Protein 4QYB (pdb70)

Structure (mmCIF, N/CA/C/O backbone):
data_4QYB
#
_entry.id   4QYB
#
_cell.length_a   64.945
_cell.length_b   85.634
_cell.length_c   93.669
_cell.angle_alpha   90.00
_cell.angle_beta   90.00
_cell.angle_gamma   90.00
#
_symmetry.space_group_name_H-M   'I 2 2 2'
#
loop_
_entity.id
_entity.type
_entity.pdbx_description
1 polymer 'Uncharacterized protein'
2 water water
#
loop_
_atom_site.group_PDB
_atom_site.id
_atom_site.type_symbol
_atom_site.label_atom_id
_atom_site.label_alt_id
_atom_site.label_comp_id
_atom_site.label_asym_id
_atom_site.label_entity_id
_atom_site.label_seq_id
_atom_site.pdbx_PDB_ins_code
_atom_site.Cartn_x
_atom_site.Cartn_y
_atom_site.Cartn_z
_atom_site.occupancy
_atom_site.B_iso_or_equiv
_atom_site.auth_seq_id
_atom_site.auth_comp_id
_atom_site.auth_asym_id
_atom_site.auth_atom_id
_atom_site.pdbx_PDB_model_num
ATOM 1 N N . HIS A 1 6 ? 8.505 -25.640 -22.481 1.00 93.51 -1 HIS A N 1
ATOM 2 C CA . HIS A 1 6 ? 7.766 -24.745 -23.421 1.00 97.76 -1 HIS A CA 1
ATOM 3 C C . HIS A 1 6 ? 6.304 -24.626 -22.974 1.00 96.80 -1 HIS A C 1
ATOM 4 O O . HIS A 1 6 ? 5.827 -23.527 -22.712 1.00 100.30 -1 HIS A O 1
ATOM 11 N N . HIS A 1 7 ? 5.609 -25.761 -22.884 1.00 84.46 0 HIS A N 1
ATOM 12 C CA . HIS A 1 7 ? 4.220 -25.819 -22.381 1.00 83.11 0 HIS A CA 1
ATOM 13 C C . HIS A 1 7 ? 4.219 -26.025 -20.861 1.00 81.15 0 HIS A C 1
ATOM 14 O O . HIS A 1 7 ? 5.246 -26.350 -20.254 1.00 85.22 0 HIS A O 1
ATOM 29 N N . GLN A 1 9 ? 2.299 -27.863 -17.437 1.00 56.81 2 GLN A N 1
ATOM 30 C CA . GLN A 1 9 ? 1.431 -28.907 -16.937 1.00 47.58 2 GLN A CA 1
ATOM 31 C C . GLN A 1 9 ? 0.265 -28.297 -16.129 1.00 48.61 2 GLN A C 1
ATOM 32 O O . GLN A 1 9 ? 0.479 -27.559 -15.172 1.00 46.67 2 GLN A O 1
ATOM 38 N N . VAL A 1 10 ? -0.963 -28.656 -16.481 1.00 40.18 3 VAL A N 1
ATOM 39 C CA . VAL A 1 10 ? -2.122 -28.132 -15.776 1.00 39.32 3 VAL A CA 1
ATOM 40 C C . VAL A 1 10 ? -2.084 -28.419 -14.300 1.00 39.66 3 VAL A C 1
ATOM 41 O O . VAL A 1 10 ? -2.553 -27.629 -13.474 1.00 42.51 3 VAL A O 1
ATOM 45 N N . GLN A 1 11 ? -1.493 -29.542 -13.931 1.00 39.64 4 GLN A N 1
ATOM 46 C CA . GLN A 1 11 ? -1.421 -29.881 -12.514 1.00 39.37 4 GLN A CA 1
ATOM 47 C C . GLN A 1 11 ? -0.537 -28.933 -11.687 1.00 37.09 4 GLN A C 1
ATOM 48 O O . GLN A 1 11 ? -0.605 -28.907 -10.448 1.00 36.67 4 GLN A O 1
ATOM 54 N N . ASP A 1 12 ? 0.319 -28.200 -12.357 1.00 38.00 5 ASP A N 1
ATOM 55 C CA . ASP A 1 12 ? 1.227 -27.279 -11.706 1.00 41.10 5 ASP A CA 1
ATOM 56 C C . ASP A 1 12 ? 0.697 -25.858 -11.773 1.00 42.16 5 ASP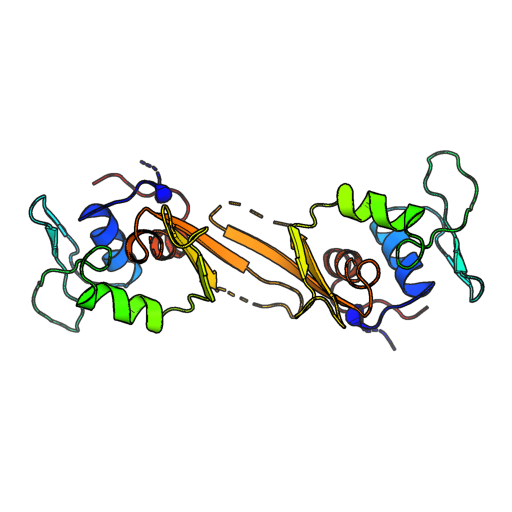 A C 1
ATOM 57 O O . ASP A 1 12 ? 1.308 -24.945 -11.230 1.00 46.17 5 ASP A O 1
ATOM 62 N N . LEU A 1 13 ? -0.427 -25.668 -12.442 1.00 43.75 6 LEU A N 1
ATOM 63 C CA . LEU A 1 13 ? -0.972 -24.348 -12.567 1.00 43.14 6 LEU A CA 1
ATOM 64 C C . LEU A 1 13 ? -1.319 -23.729 -11.222 1.00 42.09 6 LEU A C 1
ATOM 65 O O . LEU A 1 13 ? -1.869 -24.376 -10.321 1.00 33.47 6 LEU A O 1
ATOM 70 N N . THR A 1 14 ? -1.012 -22.440 -11.132 1.00 39.50 7 THR A N 1
ATOM 71 C CA . THR A 1 14 ? -1.270 -21.697 -9.934 1.00 40.74 7 THR A CA 1
ATOM 72 C C . THR A 1 14 ? -1.497 -20.220 -10.262 1.00 40.43 7 THR A C 1
ATOM 73 O O . THR A 1 14 ? -1.215 -19.771 -11.358 1.00 37.89 7 THR A O 1
ATOM 77 N N . GLY A 1 15 ? -2.094 -19.528 -9.313 1.00 40.77 8 GLY A N 1
ATOM 78 C CA . GLY A 1 15 ? -2.255 -18.076 -9.359 1.00 41.74 8 GLY A CA 1
ATOM 79 C C . GLY A 1 15 ? -2.988 -17.550 -10.553 1.00 40.97 8 GLY A C 1
ATOM 80 O O . GLY A 1 15 ? -3.950 -18.155 -11.034 1.00 42.65 8 GLY A O 1
ATOM 81 N N . ALA A 1 16 ? -2.495 -16.424 -11.058 1.00 44.52 9 ALA A N 1
ATOM 82 C CA . ALA A 1 16 ? -3.131 -15.725 -12.156 1.00 44.35 9 ALA A CA 1
ATOM 83 C C . ALA A 1 16 ? -3.277 -16.632 -13.383 1.00 45.17 9 ALA A C 1
ATOM 84 O O . ALA A 1 16 ? -4.326 -16.623 -14.063 1.00 40.74 9 ALA A O 1
ATOM 86 N N . ALA A 1 17 ? -2.248 -17.436 -13.646 1.00 44.00 10 ALA A N 1
ATOM 87 C CA . ALA A 1 17 ? -2.262 -18.333 -14.807 1.00 42.24 10 ALA A CA 1
ATOM 88 C C . ALA A 1 17 ? -3.404 -19.342 -14.676 1.00 37.81 10 ALA A C 1
ATOM 89 O O . ALA A 1 17 ? -4.155 -19.601 -15.628 1.00 33.18 10 ALA A O 1
ATOM 91 N N . LEU A 1 18 ? -3.558 -19.892 -13.488 1.00 39.04 11 LEU A N 1
ATOM 92 C CA . LEU A 1 18 ? -4.640 -20.861 -13.277 1.00 37.24 11 LEU A CA 1
ATOM 93 C C . LEU A 1 18 ? -5.981 -20.130 -13.457 1.00 37.66 11 LEU A C 1
ATOM 94 O O . LEU A 1 18 ? -6.870 -20.611 -14.159 1.00 40.81 11 LEU A O 1
ATOM 99 N N . ASP A 1 19 ? -6.088 -18.942 -12.881 1.00 38.96 12 ASP A N 1
ATOM 100 C CA . ASP A 1 19 ? -7.318 -18.139 -12.981 1.00 36.91 12 ASP A CA 1
ATOM 101 C C . ASP A 1 19 ? -7.689 -17.844 -14.431 1.00 33.49 12 ASP A C 1
ATOM 102 O O . ASP A 1 19 ? -8.832 -18.004 -14.842 1.00 31.05 12 ASP A O 1
ATOM 107 N N . TYR A 1 20 ? -6.675 -17.507 -15.216 1.00 33.69 13 TYR A N 1
ATOM 108 C CA . TYR A 1 20 ? -6.787 -17.304 -16.681 1.00 39.62 13 TYR A CA 1
ATOM 109 C C . TYR A 1 20 ? -7.357 -18.514 -17.445 1.00 39.73 13 TYR A C 1
ATOM 110 O O . TYR A 1 20 ? -8.237 -18.383 -18.294 1.00 40.01 13 TYR A O 1
ATOM 119 N N . TRP A 1 21 ? -6.823 -19.692 -17.177 1.00 36.80 14 TRP A N 1
ATOM 120 C CA . TRP A 1 21 ? -7.310 -20.874 -17.900 1.00 35.68 14 TRP A CA 1
ATOM 121 C C . TRP A 1 21 ? -8.763 -21.200 -17.541 1.00 34.56 14 TRP A C 1
ATOM 122 O O . TRP A 1 21 ? -9.547 -21.678 -18.385 1.00 35.91 14 TRP A O 1
ATOM 133 N N . VAL A 1 22 ? -9.119 -20.935 -16.287 1.00 34.19 15 VAL A N 1
ATOM 134 C CA . VAL A 1 22 ? -10.479 -21.118 -15.802 1.00 37.46 15 VAL A CA 1
ATOM 135 C C . VAL A 1 22 ? -11.419 -20.115 -16.495 1.00 39.25 15 VAL A C 1
ATOM 136 O O . VAL A 1 22 ? -12.489 -20.472 -16.956 1.00 35.74 15 VAL A O 1
ATOM 140 N N . ALA A 1 23 ? -10.979 -18.860 -16.586 1.00 34.87 16 ALA A N 1
ATOM 141 C CA . ALA A 1 23 ? -11.749 -17.842 -17.285 1.00 39.55 16 ALA A CA 1
ATOM 142 C C . ALA A 1 23 ? -12.000 -18.299 -18.724 1.00 43.93 16 ALA A C 1
ATOM 143 O O . ALA A 1 23 ? -13.111 -18.232 -19.267 1.00 45.52 16 ALA A O 1
ATOM 145 N N . THR A 1 24 ? -10.951 -18.828 -19.329 1.00 41.07 17 THR A N 1
ATOM 146 C CA . THR A 1 24 ? -11.014 -19.243 -20.709 1.00 37.69 17 THR A CA 1
ATOM 147 C C . THR A 1 24 ? -11.952 -20.437 -20.843 1.00 41.22 17 THR A C 1
ATOM 148 O O . THR A 1 24 ? -12.839 -20.450 -21.700 1.00 38.71 17 THR A O 1
ATOM 152 N N . ALA A 1 25 ? -11.774 -21.420 -19.960 1.00 36.33 18 ALA A N 1
ATOM 153 C CA . ALA A 1 25 ? -12.635 -22.588 -19.957 1.00 41.30 18 ALA A CA 1
ATOM 154 C C . ALA A 1 25 ? -14.079 -22.138 -19.746 1.00 42.35 18 ALA A C 1
ATOM 155 O O . ALA A 1 25 ? -14.977 -22.671 -20.371 1.00 41.03 18 ALA A O 1
ATOM 157 N N . GLU A 1 26 ? -14.279 -21.144 -18.886 1.00 41.68 19 GLU A N 1
ATOM 158 C CA . GLU A 1 26 ? -15.604 -20.633 -18.590 1.00 43.46 19 GLU A CA 1
ATOM 159 C C . GLU A 1 26 ? -16.184 -19.759 -19.692 1.00 43.38 19 GLU A C 1
ATOM 160 O O . GLU A 1 26 ? -17.354 -19.431 -19.659 1.00 48.51 19 GLU A O 1
ATOM 166 N N . GLY A 1 27 ? -15.388 -19.392 -20.675 1.00 44.50 20 GLY A N 1
ATOM 167 C CA . GLY A 1 27 ? -15.896 -18.589 -21.792 1.00 44.15 20 GLY A CA 1
ATOM 168 C C . GLY A 1 27 ? -15.948 -17.089 -21.510 1.00 45.71 20 GLY A C 1
ATOM 169 O O . GLY A 1 27 ? -16.758 -16.364 -22.110 1.00 44.48 20 GLY A O 1
ATOM 170 N N . HIS A 1 28 ? -15.087 -16.616 -20.606 1.00 44.48 21 HIS A N 1
ATOM 171 C CA . HIS A 1 28 ? -14.973 -15.161 -20.295 1.00 45.90 21 HIS A CA 1
ATOM 172 C C . HIS A 1 28 ? -14.301 -14.420 -21.472 1.00 52.10 21 HIS A C 1
ATOM 173 O O . HIS A 1 28 ? -13.667 -15.056 -22.313 1.00 49.88 21 HIS A O 1
ATOM 180 N N . GLU A 1 29 ? -14.418 -13.089 -21.517 1.00 56.82 22 GLU A N 1
ATOM 181 C CA . GLU A 1 29 ? -13.798 -12.284 -22.584 1.00 60.55 22 GLU A CA 1
ATOM 182 C C . GLU A 1 29 ? -12.444 -11.686 -22.166 1.00 53.88 22 GLU A C 1
ATOM 183 O O . GLU A 1 29 ? -12.204 -11.421 -20.997 1.00 53.97 22 GLU A O 1
ATOM 189 N N . VAL A 1 30 ? -11.564 -11.484 -23.145 1.00 53.90 23 VAL A N 1
ATOM 190 C CA . VAL A 1 30 ? -10.191 -10.962 -22.928 1.00 54.23 23 VAL A CA 1
ATOM 191 C C . VAL A 1 30 ? -9.594 -11.329 -21.567 1.00 52.50 23 VAL A C 1
ATOM 192 O O . VAL A 1 30 ? -9.180 -10.460 -20.792 1.00 54.00 23 VAL A O 1
ATOM 196 N N . PRO A 1 31 ? -9.549 -12.625 -21.258 1.00 48.52 24 PRO A N 1
ATOM 197 C CA . PRO A 1 31 ? -8.841 -12.933 -20.038 1.00 49.33 24 PRO A CA 1
ATOM 198 C C . PRO A 1 31 ? -7.392 -12.462 -20.102 1.00 50.85 24 PRO A C 1
ATOM 199 O O . PRO A 1 31 ? -6.771 -12.480 -21.170 1.00 49.96 24 PRO A O 1
ATOM 203 N N . ARG A 1 32 ? -6.844 -12.010 -18.984 1.00 57.09 25 ARG A N 1
ATOM 204 C CA . ARG A 1 32 ? -5.402 -11.736 -18.982 1.00 64.03 25 ARG A CA 1
ATOM 205 C C . ARG A 1 32 ? -4.792 -12.125 -17.644 1.00 60.02 25 ARG A C 1
ATOM 206 O O . ARG A 1 32 ? -5.501 -12.398 -16.675 1.00 56.55 25 ARG A O 1
ATOM 214 N N . ALA A 1 33 ? -3.470 -12.191 -17.599 1.00 67.33 26 ALA A N 1
ATOM 215 C CA . ALA A 1 33 ? -2.811 -12.693 -16.413 1.00 69.07 26 ALA A CA 1
ATOM 216 C C . ALA A 1 33 ? -1.576 -11.904 -16.047 1.00 75.39 26 ALA A C 1
ATOM 217 O O . ALA A 1 33 ? -0.452 -12.384 -16.204 1.00 78.48 26 ALA A O 1
ATOM 219 N N . ASP A 1 34 ? -1.790 -10.696 -15.538 1.00 78.53 27 ASP A N 1
ATOM 220 C CA . ASP A 1 34 ? -0.681 -9.878 -15.049 1.00 80.87 27 ASP A CA 1
ATOM 221 C C . ASP A 1 34 ? -0.201 -10.471 -13.739 1.00 78.80 27 ASP A C 1
ATOM 222 O O . ASP A 1 34 ? -0.868 -11.324 -13.152 1.00 69.92 27 ASP A O 1
ATOM 227 N N . ALA A 1 35 ? 0.962 -10.024 -13.286 1.00 83.00 28 ALA A N 1
ATOM 228 C CA . ALA A 1 35 ? 1.477 -10.452 -11.993 1.00 83.37 28 ALA A CA 1
ATOM 229 C C . ALA A 1 35 ? 0.486 -9.975 -10.932 1.00 81.37 28 ALA A C 1
ATOM 230 O O . ALA A 1 35 ? 0.285 -10.640 -9.917 1.00 85.72 28 ALA A O 1
ATOM 232 N N . SER A 1 36 ? -0.144 -8.828 -11.196 1.00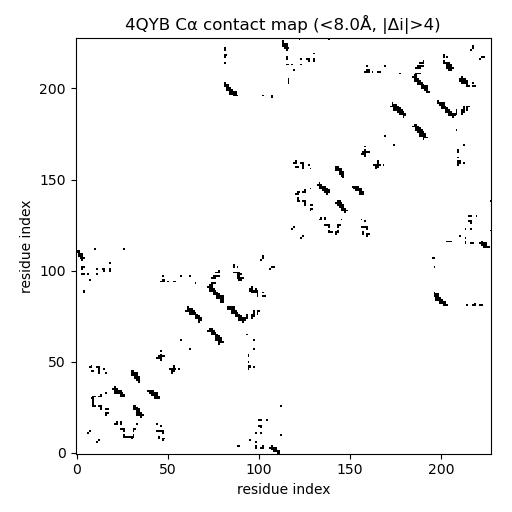 83.46 29 SER A N 1
ATOM 233 C CA . SER A 1 36 ? -1.162 -8.261 -10.312 1.00 82.43 29 SER A CA 1
ATOM 234 C C . SER A 1 36 ? -2.376 -9.194 -10.156 1.00 80.45 29 SER A C 1
ATOM 235 O O . SER A 1 36 ? -3.079 -9.143 -9.146 1.00 83.34 29 SER A O 1
ATOM 238 N N . GLY A 1 37 ? -2.635 -10.018 -11.169 1.00 65.93 30 GLY A N 1
ATOM 239 C CA . GLY A 1 37 ? -3.721 -10.978 -11.117 1.00 66.54 30 GLY A CA 1
ATOM 240 C C . GLY A 1 37 ? -4.539 -11.034 -12.392 1.00 59.94 30 GLY A C 1
ATOM 241 O O . GLY A 1 37 ? -4.461 -10.140 -13.248 1.00 58.94 30 GLY A O 1
ATOM 242 N N . CYS A 1 38 ? -5.365 -12.072 -12.483 1.00 56.16 31 CYS A N 1
ATOM 243 C CA . CYS A 1 38 ? -6.226 -12.283 -13.644 1.00 53.94 31 CYS A CA 1
ATOM 244 C C . CYS A 1 38 ? -7.417 -11.341 -13.658 1.00 48.64 31 CYS A C 1
ATOM 245 O O . CYS A 1 38 ? -8.034 -11.078 -12.634 1.00 48.75 31 CYS A O 1
ATOM 248 N N . THR A 1 39 ? -7.762 -10.908 -14.858 1.00 46.39 32 THR A N 1
ATOM 249 C CA . THR A 1 39 ? -8.902 -10.056 -15.071 1.00 54.77 32 THR A CA 1
ATOM 250 C C . THR A 1 39 ? -9.644 -10.583 -16.290 1.00 54.13 32 THR A C 1
ATOM 251 O O . THR A 1 39 ? -9.032 -11.196 -17.169 1.00 59.66 32 THR A O 1
ATOM 255 N N . SER A 1 40 ? -10.959 -10.392 -16.318 1.00 53.72 33 SER A N 1
ATOM 256 C CA . SER A 1 40 ? -11.772 -10.796 -17.474 1.00 51.82 33 SER A CA 1
ATOM 257 C C . SER A 1 40 ? -13.122 -10.091 -17.467 1.00 54.06 33 SER A C 1
ATOM 258 O O . SER A 1 40 ? -13.424 -9.334 -16.547 1.00 60.30 33 SER A O 1
ATOM 261 N N . ILE A 1 41 ? -13.921 -10.333 -18.503 1.00 53.77 34 ILE A N 1
ATOM 262 C CA . ILE A 1 41 ? -15.301 -9.840 -18.584 1.00 56.84 34 ILE A CA 1
ATOM 263 C C . ILE A 1 41 ? -16.195 -11.086 -18.535 1.00 61.92 34 ILE A C 1
ATOM 264 O O . ILE A 1 41 ? -16.118 -11.950 -19.404 1.00 66.00 34 ILE A O 1
ATOM 269 N N . ARG A 1 42 ? -17.015 -11.188 -17.498 1.00 68.13 35 ARG A N 1
ATOM 270 C CA . ARG A 1 42 ? -17.861 -12.356 -17.283 1.00 73.97 35 ARG A CA 1
ATOM 271 C C . ARG A 1 42 ? -19.297 -12.133 -17.746 1.00 86.13 35 ARG A C 1
ATOM 272 O O . ARG A 1 42 ? -20.142 -12.993 -17.534 1.00 97.64 35 ARG A O 1
ATOM 280 N N . GLU A 1 43 ? -19.592 -10.983 -18.337 1.00 99.75 36 GLU A N 1
ATOM 281 C CA . GLU A 1 43 ? -20.968 -10.635 -18.677 1.00 110.07 36 GLU A CA 1
ATOM 282 C C . GLU A 1 43 ? -21.105 -10.210 -20.128 1.00 119.78 36 GLU A C 1
ATOM 283 O O . GLU A 1 43 ? -20.097 -9.922 -20.777 1.00 109.67 36 GLU A O 1
ATOM 289 N N . PRO A 1 44 ? -22.356 -10.159 -20.645 1.00 128.24 37 PRO A N 1
ATOM 290 C CA . PRO A 1 44 ? -22.491 -9.774 -22.045 1.00 124.39 37 PRO A CA 1
ATOM 291 C C . PRO A 1 44 ? -21.898 -8.398 -22.250 1.00 115.96 37 PRO A C 1
ATOM 292 O O . PRO A 1 44 ? -20.989 -8.229 -23.055 1.00 114.68 37 PRO A O 1
ATOM 296 N N . GLY A 1 45 ? -22.408 -7.434 -21.497 1.00 113.32 38 GLY A N 1
ATOM 297 C CA . GLY A 1 45 ? -21.895 -6.080 -21.520 1.00 107.71 38 GLY A CA 1
ATOM 298 C C . GLY A 1 45 ? -21.281 -5.931 -20.160 1.00 106.43 38 GLY A C 1
ATOM 299 O O . GLY A 1 45 ? -21.988 -5.690 -19.182 1.00 115.32 38 GLY A O 1
ATOM 300 N N . GLY A 1 46 ? -19.979 -6.167 -20.076 1.00 100.16 39 GLY A N 1
ATOM 301 C CA . GLY A 1 46 ? -19.280 -6.035 -18.820 1.00 92.44 39 GLY A CA 1
ATOM 302 C C . GLY A 1 46 ? -17.955 -5.307 -18.935 1.00 89.74 39 GLY A C 1
ATOM 303 O O . GLY A 1 46 ? -17.439 -5.031 -20.026 1.00 89.77 39 GLY A O 1
ATOM 304 N N . VAL A 1 47 ? -17.430 -4.953 -17.775 1.00 85.58 40 VAL A N 1
ATOM 305 C CA . VAL A 1 47 ? -16.148 -4.266 -17.667 1.00 77.99 40 VAL A CA 1
ATOM 306 C C . VAL A 1 47 ? -15.155 -5.346 -17.234 1.00 68.32 40 VAL A C 1
ATOM 307 O O . VAL A 1 47 ? -15.570 -6.364 -16.663 1.00 59.20 40 VAL A O 1
ATOM 311 N N . PRO A 1 48 ? -13.861 -5.166 -17.566 1.00 62.36 41 PRO A N 1
ATOM 312 C CA . PRO A 1 48 ? -12.854 -6.081 -17.060 1.00 58.47 41 PRO A CA 1
ATOM 313 C C . PRO A 1 48 ? -12.711 -5.969 -15.531 1.00 56.57 41 PRO A C 1
ATOM 314 O O . PRO A 1 48 ? -12.474 -4.897 -14.994 1.00 52.83 41 PRO A O 1
ATOM 318 N N . THR A 1 49 ? -12.830 -7.089 -14.840 1.00 52.66 42 THR A N 1
ATOM 319 C CA . THR A 1 49 ? -12.801 -7.118 -13.383 1.00 54.07 42 THR A CA 1
ATOM 320 C C . THR A 1 49 ? -11.968 -8.305 -12.893 1.00 50.33 42 THR A C 1
ATOM 321 O O . THR A 1 49 ? -11.790 -9.273 -13.642 1.00 45.17 42 THR A O 1
ATOM 325 N N . PRO A 1 50 ? -11.408 -8.195 -11.668 1.00 50.15 43 PRO A N 1
ATOM 326 C CA . PRO A 1 50 ? -10.573 -9.279 -11.143 1.00 47.90 43 PRO A CA 1
ATOM 327 C C . PRO A 1 50 ? -11.357 -10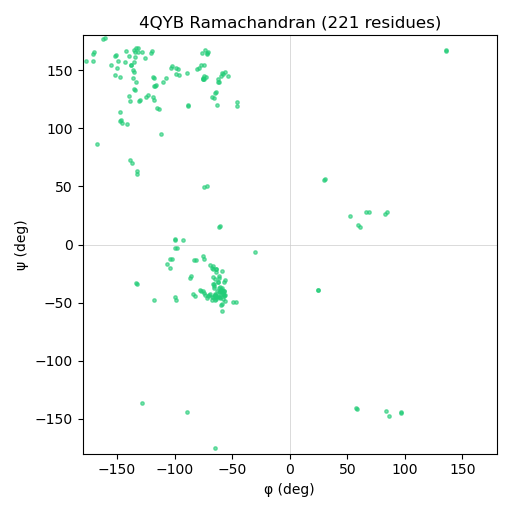.566 -11.140 1.00 45.96 43 PRO A C 1
ATOM 328 O O . PRO A 1 50 ? -12.570 -10.531 -10.961 1.00 45.88 43 PRO A O 1
ATOM 332 N N . PHE A 1 51 ? -10.661 -11.683 -11.337 1.00 46.72 44 PHE A N 1
ATOM 333 C CA . PHE A 1 51 ? -11.273 -13.002 -11.332 1.00 42.06 44 PHE A CA 1
ATOM 334 C C . PHE A 1 51 ? -10.227 -13.975 -10.781 1.00 40.66 44 PHE A C 1
ATOM 335 O O . PHE A 1 51 ? -9.219 -14.228 -11.437 1.00 40.71 44 PHE A O 1
ATOM 343 N N . ALA A 1 52 ? -10.431 -14.421 -9.538 1.00 37.48 45 ALA A N 1
ATOM 344 C CA . ALA A 1 52 ? -9.461 -15.272 -8.824 1.00 38.32 45 ALA A CA 1
ATOM 345 C C . ALA A 1 52 ? -10.150 -16.443 -8.186 1.00 36.02 45 ALA A C 1
ATOM 346 O O . ALA A 1 52 ? -10.129 -16.586 -6.960 1.00 36.91 45 ALA A O 1
ATOM 348 N N . PRO A 1 53 ? -10.783 -17.283 -9.005 1.00 36.97 46 PRO A N 1
ATOM 349 C CA . PRO A 1 53 ? -11.442 -18.509 -8.499 1.00 37.45 46 PRO A CA 1
ATOM 350 C C . PRO A 1 53 ? -10.556 -19.526 -7.764 1.00 36.74 46 PRO A C 1
ATOM 351 O O . PRO A 1 53 ? -11.085 -20.319 -7.001 1.00 36.33 46 PRO A O 1
ATOM 355 N N . SER A 1 54 ? -9.250 -19.515 -8.011 1.00 36.31 47 SER A N 1
ATOM 356 C CA . SER A 1 54 ? -8.310 -20.430 -7.338 1.00 36.79 47 SER A CA 1
ATOM 357 C C . SER A 1 54 ? -7.889 -19.977 -5.949 1.00 39.51 47 SER A C 1
ATOM 358 O O . SER A 1 54 ? -7.246 -20.736 -5.198 1.00 38.02 47 SER A O 1
ATOM 361 N N . SER A 1 55 ? -8.186 -18.719 -5.624 1.00 41.78 48 SER A N 1
ATOM 362 C CA . SER A 1 55 ? -7.900 -18.156 -4.295 1.00 42.13 48 SER A CA 1
ATOM 363 C C . SER A 1 55 ? -9.084 -17.382 -3.653 1.00 42.73 48 SER A C 1
ATOM 364 O O . SER A 1 55 ? -9.221 -17.387 -2.446 1.00 50.52 48 SER A O 1
ATOM 367 N N . SER A 1 56 ? -9.918 -16.702 -4.427 1.00 40.18 49 SER A N 1
ATOM 368 C CA . SER A 1 56 ? -11.026 -16.000 -3.828 1.00 39.71 49 SER A CA 1
ATOM 369 C C . SER A 1 56 ? -12.223 -16.902 -3.709 1.00 39.86 49 SER A C 1
ATOM 370 O O . SER A 1 56 ? -12.732 -17.353 -4.716 1.00 44.84 49 SER A O 1
ATOM 373 N N . TRP A 1 57 ? -12.703 -17.127 -2.488 1.00 41.07 50 TRP A N 1
ATOM 374 C CA . TRP A 1 57 ? -13.864 -18.010 -2.264 1.00 41.90 50 TRP A CA 1
ATOM 375 C C . TRP A 1 57 ? -15.112 -17.488 -2.965 1.00 42.72 50 TRP A C 1
ATOM 376 O O . TRP A 1 57 ? -15.917 -18.255 -3.556 1.00 36.87 50 TRP A O 1
ATOM 387 N N . ALA A 1 58 ? -15.246 -16.177 -2.955 1.00 39.71 51 ALA A N 1
ATOM 388 C CA . ALA A 1 58 ? -16.381 -15.551 -3.582 1.00 41.28 51 ALA A CA 1
ATOM 389 C C . ALA A 1 58 ? -16.434 -15.893 -5.037 1.00 37.75 51 ALA A C 1
ATOM 390 O O . ALA A 1 58 ? -17.522 -16.081 -5.560 1.00 39.80 51 ALA A O 1
ATOM 392 N N . ASP A 1 59 ? -15.280 -15.941 -5.709 1.00 37.37 52 ASP A N 1
ATOM 393 C CA . ASP A 1 59 ? -15.257 -16.278 -7.143 1.00 36.53 52 ASP A CA 1
ATOM 394 C C . ASP A 1 59 ? -15.294 -17.772 -7.415 1.00 38.32 52 ASP A C 1
ATOM 395 O O . ASP A 1 59 ? -16.002 -18.214 -8.321 1.00 40.87 52 ASP A O 1
ATOM 400 N N . GLY A 1 60 ? -14.497 -18.521 -6.663 1.00 33.43 53 GLY A N 1
ATOM 401 C CA . GLY A 1 60 ? -14.369 -19.996 -6.837 1.00 33.36 53 GLY A CA 1
ATOM 402 C C . GLY A 1 60 ? -15.486 -20.851 -6.287 1.00 34.94 53 GLY A C 1
ATOM 403 O O . GLY A 1 60 ? -15.891 -21.868 -6.889 1.00 36.77 53 GLY A O 1
ATOM 404 N N . GLY A 1 61 ? -15.979 -20.487 -5.123 1.00 35.29 54 GLY A N 1
ATOM 405 C CA . GLY A 1 61 ? -17.082 -21.185 -4.522 1.00 38.33 54 GLY A CA 1
ATOM 406 C C . GLY A 1 61 ? -18.287 -21.501 -5.396 1.00 41.13 54 GLY A C 1
ATOM 407 O O . GLY A 1 61 ? -18.796 -22.644 -5.399 1.00 50.11 54 GLY A O 1
ATOM 408 N N . PRO A 1 62 ? -18.797 -20.504 -6.110 1.00 42.15 55 PRO A N 1
ATOM 409 C CA . PRO A 1 62 ? -19.997 -20.722 -6.921 1.00 40.65 55 PRO A CA 1
ATOM 410 C C . PRO A 1 62 ? -19.772 -21.665 -8.080 1.00 35.95 55 PRO A C 1
ATOM 411 O O . PRO A 1 62 ? -20.698 -22.351 -8.536 1.00 33.28 55 PRO A O 1
ATOM 415 N N . ILE A 1 63 ? -18.537 -21.691 -8.544 1.00 35.14 56 ILE A N 1
ATOM 416 C CA . ILE A 1 63 ? -18.135 -22.541 -9.630 1.00 36.60 56 ILE A CA 1
ATOM 417 C C . ILE A 1 63 ? -18.158 -23.984 -9.139 1.00 38.87 56 ILE A C 1
ATOM 418 O O . ILE A 1 63 ? -18.666 -24.877 -9.822 1.00 43.45 56 ILE A O 1
ATOM 423 N N . VAL A 1 64 ? -17.638 -24.186 -7.940 1.00 38.91 57 VAL A N 1
ATOM 424 C CA . VAL A 1 64 ? -17.642 -25.516 -7.291 1.00 40.30 57 VAL A CA 1
ATOM 425 C C . VAL A 1 64 ? -19.060 -26.063 -7.142 1.00 42.48 57 VAL A C 1
ATOM 426 O O . VAL A 1 64 ? -19.347 -27.248 -7.379 1.00 45.84 57 VAL A O 1
ATOM 430 N N . GLU A 1 65 ? -19.973 -25.172 -6.772 1.00 44.57 58 GLU A N 1
ATOM 431 C CA . GLU A 1 65 ? -21.341 -25.566 -6.550 1.00 45.22 58 GLU A CA 1
ATOM 432 C C . GLU A 1 65 ? -22.072 -25.803 -7.895 1.00 45.03 58 GLU A C 1
ATOM 433 O O . GLU A 1 65 ? -22.768 -26.811 -8.073 1.00 41.68 58 GLU A O 1
ATOM 439 N N . ARG A 1 66 ? -21.800 -24.943 -8.870 1.00 43.81 59 ARG A N 1
ATOM 440 C CA . ARG A 1 66 ? -22.431 -24.992 -10.197 1.00 47.54 59 ARG A CA 1
ATOM 441 C C . ARG A 1 66 ? -21.961 -26.119 -11.125 1.00 45.74 59 ARG A C 1
ATOM 442 O O . ARG A 1 66 ? -22.786 -26.726 -11.828 1.00 45.22 59 ARG A O 1
ATOM 450 N N . LEU A 1 67 ? -20.649 -26.347 -11.171 1.00 39.73 60 LEU A N 1
ATOM 451 C CA . LEU A 1 67 ? -20.090 -27.425 -11.970 1.00 40.07 60 LEU A CA 1
ATOM 452 C C . LEU A 1 67 ? -20.278 -28.756 -11.279 1.00 34.55 60 LEU A C 1
ATOM 453 O O . LEU A 1 67 ? -20.399 -28.807 -10.081 1.00 35.53 60 LEU A O 1
ATOM 458 N N . PRO A 1 68 ? -20.308 -29.850 -12.049 1.00 36.18 61 PRO A N 1
ATOM 459 C CA . PRO A 1 68 ? -20.586 -31.164 -11.456 1.00 34.85 61 PRO A CA 1
ATOM 460 C C . PRO A 1 68 ? -19.476 -31.816 -10.640 1.00 35.12 61 PRO A C 1
ATOM 461 O O . PRO A 1 68 ? -19.211 -33.019 -10.808 1.00 36.09 61 PRO A O 1
ATOM 465 N N . PHE A 1 69 ? -18.899 -31.070 -9.711 1.00 33.76 62 PHE A N 1
ATOM 466 C CA . PHE A 1 69 ? -17.946 -31.639 -8.792 1.00 33.57 62 PHE A CA 1
ATOM 467 C C . PHE A 1 69 ? -18.646 -32.675 -7.926 1.00 35.76 62 PHE A C 1
ATOM 468 O O . PHE A 1 69 ? -19.728 -32.415 -7.382 1.00 36.05 62 PHE A O 1
ATOM 476 N N . ALA A 1 70 ? -18.017 -33.849 -7.826 1.00 34.80 63 ALA A N 1
ATOM 477 C CA . ALA A 1 70 ? -18.582 -34.977 -7.091 1.00 34.01 63 ALA A CA 1
ATOM 478 C C . ALA A 1 70 ? -17.874 -35.229 -5.779 1.00 31.38 63 ALA A C 1
ATOM 479 O O . ALA A 1 70 ? -18.424 -35.882 -4.891 1.00 33.36 63 ALA A O 1
ATOM 481 N N . GLY A 1 71 ? -16.677 -34.677 -5.599 1.00 33.97 64 GLY A N 1
ATOM 482 C CA . GLY A 1 71 ? -16.017 -34.830 -4.321 1.00 31.22 64 GLY A CA 1
ATOM 483 C C . GLY A 1 71 ? -14.705 -34.114 -4.163 1.00 30.08 64 GLY A C 1
ATOM 484 O O . GLY A 1 71 ? -14.065 -33.754 -5.131 1.00 29.69 64 GLY A O 1
ATOM 485 N N . PHE A 1 72 ? -14.376 -33.890 -2.898 1.00 31.47 65 PHE A N 1
ATOM 486 C CA . PHE A 1 72 ? -13.158 -33.281 -2.443 1.00 31.97 65 PHE A CA 1
ATOM 487 C C . PHE A 1 72 ? -12.667 -34.110 -1.288 1.00 28.96 65 PHE A C 1
ATOM 488 O O . PHE A 1 72 ? -13.452 -34.430 -0.423 1.00 29.99 65 PHE A O 1
ATOM 496 N N . GLU A 1 73 ? -11.384 -34.457 -1.251 1.00 30.56 66 GLU A N 1
ATOM 497 C CA . GLU A 1 73 ? -10.877 -35.307 -0.179 1.00 35.69 66 GLU A CA 1
ATOM 498 C C . GLU A 1 73 ? -9.558 -34.812 0.352 1.00 33.89 66 GLU A C 1
ATOM 499 O O . GLU A 1 73 ? -8.694 -34.418 -0.416 1.00 34.29 66 GLU A O 1
ATOM 505 N N . ARG A 1 74 ? -9.370 -34.951 1.647 1.00 34.34 67 ARG A N 1
ATOM 506 C CA . ARG A 1 74 ? -8.147 -34.507 2.309 1.00 35.87 67 ARG A CA 1
ATOM 507 C C . ARG A 1 74 ? -7.842 -35.477 3.443 1.00 36.29 67 ARG A C 1
ATOM 508 O O . ARG A 1 74 ? -8.510 -35.470 4.463 1.00 38.98 67 ARG A O 1
ATOM 516 N N . ASP A 1 75 ? -6.854 -36.337 3.236 1.00 34.01 68 ASP A N 1
ATOM 517 C CA . ASP A 1 75 ? -6.447 -37.328 4.238 1.00 40.28 68 ASP A CA 1
ATOM 518 C C . ASP A 1 75 ? -6.310 -36.809 5.636 1.00 37.40 68 ASP A C 1
ATOM 519 O O . ASP A 1 75 ? -5.516 -35.918 5.896 1.00 40.10 68 ASP A O 1
ATOM 524 N N . GLY A 1 76 ? -7.096 -37.364 6.551 1.00 38.75 69 GLY A N 1
ATOM 525 C CA . GLY A 1 76 ? -7.058 -36.918 7.945 1.00 40.16 69 GLY A CA 1
ATOM 526 C C . GLY A 1 76 ? -7.424 -35.449 8.170 1.00 37.84 69 GLY A C 1
ATOM 527 O O . GLY A 1 76 ? -7.119 -34.890 9.210 1.00 40.17 69 GLY A O 1
ATOM 528 N N . GLY A 1 77 ? -8.020 -34.807 7.182 1.00 33.22 70 GLY A N 1
ATOM 529 C CA . GLY A 1 77 ? -8.384 -33.381 7.312 1.00 35.71 70 GLY A CA 1
ATOM 530 C C . GLY A 1 77 ? -7.199 -32.432 7.361 1.00 36.82 70 GLY A C 1
ATOM 531 O O . GLY A 1 77 ? -7.306 -31.385 7.916 1.00 40.22 70 GLY A O 1
ATOM 532 N N . ARG A 1 78 ? -6.092 -32.815 6.746 1.00 37.48 71 ARG A N 1
ATOM 533 C CA . ARG A 1 78 ? -4.828 -32.082 6.742 1.00 44.86 71 ARG A CA 1
ATOM 534 C C . ARG A 1 78 ? -4.099 -32.282 5.448 1.00 41.39 71 ARG A C 1
ATOM 535 O O . ARG A 1 78 ? -4.106 -33.396 4.910 1.00 37.34 71 ARG A O 1
ATOM 543 N N . GLY A 1 79 ? -3.422 -31.231 4.983 1.00 37.57 72 GLY A N 1
ATOM 544 C CA . GLY A 1 79 ? -2.631 -31.320 3.787 1.00 37.85 72 GLY A CA 1
ATOM 545 C C . GLY A 1 79 ? -3.355 -31.155 2.471 1.00 38.04 72 GLY A C 1
ATOM 546 O O . GLY A 1 79 ? -4.309 -30.391 2.357 1.00 35.10 72 GLY A O 1
ATOM 547 N N . ALA A 1 80 ? -2.924 -31.916 1.472 1.00 34.48 73 ALA A N 1
ATOM 548 C CA . ALA A 1 80 ? -3.408 -31.739 0.116 1.00 34.38 73 ALA A CA 1
ATOM 549 C C . ALA A 1 80 ? -4.839 -32.207 -0.127 1.00 36.86 73 ALA A C 1
ATOM 550 O O . ALA A 1 80 ? -5.303 -33.195 0.438 1.00 31.09 73 ALA A O 1
ATOM 552 N N . TRP A 1 81 ? -5.530 -31.457 -0.979 1.00 32.66 74 TRP A N 1
ATOM 553 C CA . TRP A 1 81 ? -6.858 -31.830 -1.415 1.00 31.98 74 TRP A CA 1
ATOM 554 C C . TRP A 1 81 ? -6.803 -32.496 -2.770 1.00 33.63 74 TRP A C 1
ATOM 555 O O . TRP A 1 81 ? -5.951 -32.170 -3.603 1.00 33.19 74 TRP A O 1
ATOM 566 N N . ARG A 1 82 ? -7.710 -33.444 -2.970 1.00 29.43 75 ARG A N 1
ATOM 567 C CA . ARG A 1 82 ? -7.949 -34.106 -4.246 1.00 30.98 75 ARG A CA 1
ATOM 568 C C . ARG A 1 82 ? -9.367 -33.739 -4.637 1.00 27.77 75 ARG A C 1
ATOM 569 O O . ARG A 1 82 ? -10.285 -33.783 -3.783 1.00 31.10 75 ARG A O 1
ATOM 577 N N . ALA A 1 83 ? -9.571 -33.414 -5.912 1.00 30.00 76 ALA A N 1
ATOM 578 C CA . ALA A 1 83 ? -10.904 -32.954 -6.412 1.00 32.30 76 ALA A CA 1
ATOM 579 C C . ALA A 1 83 ? -11.406 -33.912 -7.445 1.00 30.81 76 ALA A C 1
ATOM 580 O O . ALA A 1 83 ? -10.630 -34.368 -8.239 1.00 26.66 76 ALA A O 1
ATOM 582 N N . VAL A 1 84 ? -12.712 -34.137 -7.473 1.00 32.92 77 VAL A N 1
ATOM 583 C CA . VAL A 1 84 ? -13.273 -35.078 -8.420 1.00 32.53 77 VAL A CA 1
ATOM 584 C C . VAL A 1 84 ? -14.427 -34.377 -9.101 1.00 30.79 77 VAL A C 1
ATOM 585 O O . VAL A 1 84 ? -15.309 -33.864 -8.443 1.00 33.15 77 VAL A O 1
ATOM 589 N N . LEU A 1 85 ? -14.363 -34.319 -10.429 1.00 33.00 78 LEU A N 1
ATOM 590 C CA . LEU A 1 85 ? -15.320 -33.645 -11.273 1.00 33.55 78 LEU A CA 1
ATOM 591 C C . LEU A 1 85 ? -15.957 -34.656 -12.186 1.00 37.30 78 LEU A C 1
ATOM 592 O O . LEU A 1 85 ? -15.275 -35.376 -12.909 1.00 40.18 78 LEU A O 1
ATOM 597 N N . HIS A 1 86 ? -17.276 -34.665 -12.165 1.00 42.44 79 HIS A N 1
ATOM 598 C CA . HIS A 1 86 ? -18.068 -35.607 -12.907 1.00 51.46 79 HIS A CA 1
ATOM 599 C C . HIS A 1 86 ? -18.232 -35.230 -14.366 1.00 50.86 79 HIS A C 1
ATOM 600 O O . HIS A 1 86 ? -18.223 -34.058 -14.743 1.00 48.66 79 HIS A O 1
ATOM 607 N N . ARG A 1 87 ? -18.400 -36.257 -15.186 1.00 65.29 80 ARG A N 1
ATOM 608 C CA . ARG A 1 87 ? -18.552 -36.093 -16.633 1.00 67.70 80 ARG A CA 1
ATOM 609 C C . ARG A 1 87 ? -19.907 -36.585 -17.158 1.00 63.67 80 ARG A C 1
ATOM 610 O O . ARG A 1 87 ? -20.370 -37.655 -16.795 1.00 69.29 80 ARG A O 1
ATOM 618 N N . GLY A 1 93 ? -24.892 -47.035 -14.367 1.00 73.43 86 GLY A N 1
ATOM 619 C CA . GLY A 1 93 ? -23.862 -47.673 -13.516 1.00 75.73 86 GLY A CA 1
ATOM 620 C C . GLY A 1 93 ? -22.376 -47.360 -13.748 1.00 74.91 86 GLY A C 1
ATOM 621 O O . GLY A 1 93 ? -21.536 -47.839 -12.987 1.00 74.98 86 GLY A O 1
ATOM 622 N N . GLU A 1 94 ? -22.058 -46.610 -14.810 1.00 72.82 87 GLU A N 1
ATOM 623 C CA . GLU A 1 94 ? -20.692 -46.140 -15.114 1.00 70.66 87 GLU A CA 1
ATOM 624 C C . GLU A 1 94 ? -20.479 -44.787 -14.431 1.00 68.27 87 GLU A C 1
ATOM 625 O O . GLU A 1 94 ? -21.429 -44.023 -14.282 1.00 67.25 87 GLU A O 1
ATOM 631 N N . ARG A 1 95 ? -19.253 -44.489 -14.008 1.00 63.33 88 ARG A N 1
ATOM 632 C CA . ARG A 1 95 ? -18.951 -43.185 -13.458 1.00 58.72 88 ARG A CA 1
ATOM 633 C C . ARG A 1 95 ? -17.512 -42.834 -13.802 1.00 54.10 88 ARG A C 1
ATOM 634 O O . ARG A 1 95 ? -16.562 -43.499 -13.376 1.00 52.34 88 ARG A O 1
ATOM 642 N N . CYS A 1 96 ? -17.406 -41.795 -14.625 1.00 47.72 89 CYS A N 1
ATOM 643 C CA . CYS A 1 96 ? -16.152 -41.300 -15.152 1.00 47.76 89 CYS A CA 1
ATOM 644 C C . CYS A 1 96 ? -15.921 -39.872 -14.648 1.00 43.16 89 CYS A C 1
ATOM 645 O O . CYS A 1 96 ? -16.819 -39.022 -14.673 1.00 40.88 89 CYS A O 1
ATOM 648 N N . THR A 1 97 ? -14.681 -39.621 -14.242 1.00 40.92 90 THR A N 1
ATOM 649 C CA . THR A 1 97 ? -14.310 -38.398 -13.597 1.00 38.63 90 THR A CA 1
ATOM 650 C C . THR A 1 97 ? -12.959 -37.821 -14.022 1.00 38.83 90 THR A C 1
ATOM 651 O O . THR A 1 97 ? -12.132 -38.479 -14.652 1.00 37.33 90 THR A O 1
ATOM 655 N N . PHE A 1 98 ? -12.800 -36.542 -13.718 1.00 37.38 91 PHE A N 1
ATOM 656 C CA . PHE A 1 98 ? -11.539 -35.873 -13.877 1.00 38.77 91 PHE A CA 1
ATOM 657 C C . PHE A 1 98 ? -11.075 -35.700 -12.438 1.00 37.77 91 PHE A C 1
ATOM 658 O O . PHE A 1 98 ? -11.876 -35.403 -11.572 1.00 38.88 91 PHE A O 1
ATOM 666 N N . ASN A 1 99 ? -9.774 -35.835 -12.207 1.00 41.45 92 ASN A N 1
ATOM 667 C CA . ASN A 1 99 ? -9.185 -35.829 -10.870 1.00 39.52 92 ASN A CA 1
ATOM 668 C C . ASN A 1 99 ? -7.875 -35.046 -10.848 1.00 40.41 92 ASN A C 1
ATOM 669 O O . ASN A 1 99 ? -6.965 -35.305 -11.653 1.00 38.67 92 ASN A O 1
ATOM 674 N N . GLN A 1 100 ? -7.761 -34.095 -9.927 1.00 39.38 93 GLN A N 1
ATOM 675 C CA . GLN A 1 100 ? -6.539 -33.303 -9.816 1.00 40.73 93 GLN A CA 1
ATOM 676 C C . GLN A 1 100 ? -6.387 -32.917 -8.342 1.00 38.37 93 GLN A C 1
ATOM 677 O O . GLN A 1 100 ? -7.376 -32.966 -7.581 1.00 33.98 93 GLN A O 1
ATOM 683 N N . SER A 1 101 ? -5.152 -32.594 -7.916 1.00 34.70 94 SER A N 1
ATOM 684 C CA . SER A 1 101 ? -4.897 -32.211 -6.541 1.00 34.97 94 SER A CA 1
ATOM 685 C C . SER A 1 101 ? -4.320 -30.802 -6.399 1.00 34.57 94 SER A C 1
ATOM 686 O O . SER A 1 101 ? -3.828 -30.228 -7.369 1.00 31.10 94 SER A O 1
ATOM 689 N N . GLY A 1 102 ? -4.329 -30.296 -5.166 1.00 33.19 95 GLY A N 1
ATOM 690 C CA . GLY A 1 102 ? -3.739 -29.021 -4.891 1.00 35.67 95 GLY A CA 1
ATOM 691 C C . GLY A 1 102 ? -3.666 -28.735 -3.422 1.00 34.54 95 GLY A C 1
ATOM 692 O O . GLY A 1 102 ? -4.355 -29.368 -2.619 1.00 32.73 95 GLY A O 1
ATOM 693 N N . PRO A 1 103 ? -2.844 -27.740 -3.057 1.00 34.48 96 PRO A N 1
ATOM 694 C CA . PRO A 1 103 ? -2.730 -27.458 -1.637 1.00 35.79 96 PRO A CA 1
ATOM 695 C C . PRO A 1 103 ? -4.030 -26.966 -0.955 1.00 34.74 96 PRO A C 1
ATOM 696 O O . PRO A 1 103 ? -4.125 -27.028 0.268 1.00 36.21 96 PRO A O 1
ATOM 700 N N . THR A 1 104 ? -4.978 -26.445 -1.726 1.00 33.45 97 THR A N 1
ATOM 701 C CA . THR A 1 104 ? -6.234 -25.973 -1.150 1.00 33.46 97 THR A CA 1
ATOM 702 C C . THR A 1 104 ? -7.353 -26.522 -2.003 1.00 31.77 97 THR A C 1
ATOM 703 O O . THR A 1 104 ? -7.116 -27.072 -3.077 1.00 30.02 97 THR A O 1
ATOM 707 N N . LEU A 1 105 ? -8.572 -26.387 -1.516 1.00 32.39 98 LEU A N 1
ATOM 708 C CA . LEU A 1 105 ? -9.712 -26.977 -2.207 1.00 32.70 98 LEU A CA 1
ATOM 709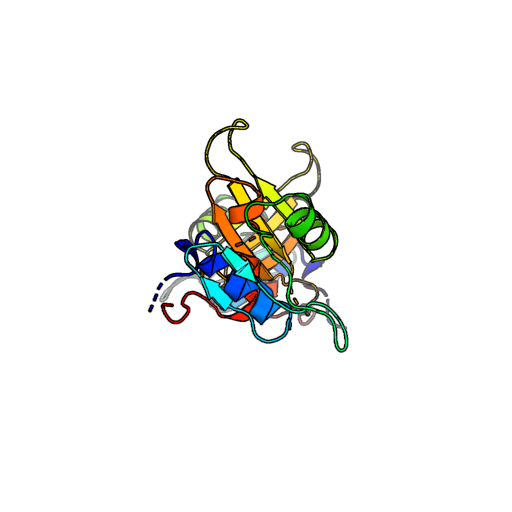 C C . LEU A 1 105 ? -9.891 -26.245 -3.516 1.00 33.24 98 LEU A C 1
ATOM 710 O O . LEU A 1 105 ? -10.021 -26.865 -4.553 1.00 36.27 98 LEU A O 1
ATOM 715 N N . LEU A 1 106 ? -9.825 -24.934 -3.490 1.00 34.14 99 LEU A N 1
ATOM 716 C CA . LEU A 1 106 ? -9.994 -24.153 -4.723 1.00 34.61 99 LEU A CA 1
ATOM 717 C C . LEU A 1 106 ? -8.934 -24.456 -5.781 1.00 32.15 99 LEU A C 1
ATOM 718 O O . LEU A 1 106 ? -9.226 -24.529 -6.954 1.00 31.20 99 LEU A O 1
ATOM 723 N N . ILE A 1 107 ? -7.687 -24.617 -5.366 1.00 31.14 100 ILE A N 1
ATOM 724 C CA . ILE A 1 107 ? -6.674 -24.946 -6.335 1.00 31.14 100 ILE A CA 1
ATOM 725 C C . ILE A 1 107 ? -6.948 -26.289 -6.952 1.00 29.96 100 ILE A C 1
ATOM 726 O O . ILE A 1 107 ? -6.870 -26.428 -8.153 1.00 30.43 100 ILE A O 1
ATOM 731 N N . ALA A 1 108 ? -7.292 -27.263 -6.128 1.00 29.85 101 ALA A N 1
ATOM 732 C CA . ALA A 1 108 ? -7.560 -28.613 -6.648 1.00 30.50 101 ALA A CA 1
ATOM 733 C C . ALA A 1 108 ? -8.727 -28.555 -7.633 1.00 32.46 101 ALA A C 1
ATOM 734 O O . ALA A 1 108 ? -8.654 -29.119 -8.710 1.00 36.41 101 ALA A O 1
ATOM 736 N N . ALA A 1 109 ? -9.788 -27.839 -7.254 1.00 33.91 102 ALA A N 1
ATOM 737 C CA . ALA A 1 109 ? -11.015 -27.777 -8.051 1.00 33.64 102 ALA A CA 1
ATOM 738 C C . ALA A 1 109 ? -10.751 -27.172 -9.415 1.00 33.95 102 ALA A C 1
ATOM 739 O O . ALA A 1 109 ? -11.077 -27.753 -10.429 1.00 35.20 102 ALA A O 1
ATOM 749 N N . ARG A 1 111 ? -7.822 -26.656 -10.996 1.00 32.87 104 ARG A N 1
ATOM 750 C CA . ARG A 1 111 ? -6.939 -27.444 -11.859 1.00 32.00 104 ARG A CA 1
ATOM 751 C C . ARG A 1 111 ? -7.765 -28.548 -12.545 1.00 31.43 104 ARG A C 1
ATOM 752 O O . ARG A 1 111 ? -7.600 -28.822 -13.729 1.00 31.12 104 ARG A O 1
ATOM 760 N N . THR A 1 112 ? -8.675 -29.129 -11.807 1.00 32.50 105 THR A N 1
ATOM 761 C CA . THR A 1 112 ? -9.517 -30.228 -12.330 1.00 34.18 105 THR A CA 1
ATOM 762 C C . THR A 1 112 ? -10.413 -29.716 -13.453 1.00 35.08 105 THR A C 1
ATOM 763 O O . THR A 1 112 ? -10.599 -30.393 -14.477 1.00 39.31 105 THR A O 1
ATOM 767 N N . LEU A 1 113 ? -10.976 -28.532 -13.246 1.00 38.88 106 LEU A N 1
ATOM 768 C CA . LEU A 1 113 ? -11.775 -27.870 -14.259 1.00 39.29 106 LEU A CA 1
ATOM 769 C C . LEU A 1 113 ? -10.959 -27.623 -15.529 1.00 38.84 106 LEU A C 1
ATOM 770 O O . LEU A 1 113 ? -11.355 -28.030 -16.652 1.00 38.29 106 LEU A O 1
ATOM 775 N N . VAL A 1 114 ? -9.791 -27.010 -15.362 1.00 35.83 107 VAL A N 1
ATOM 776 C CA . VAL A 1 114 ? -8.922 -26.748 -16.503 1.00 35.71 107 VAL A CA 1
ATOM 777 C C . VAL A 1 114 ? -8.511 -28.050 -17.197 1.00 37.10 107 VAL A C 1
ATOM 778 O O . VAL A 1 114 ? -8.537 -28.101 -18.421 1.00 38.90 107 VAL A O 1
ATOM 782 N N . ALA A 1 115 ? -8.204 -29.116 -16.444 1.00 37.32 108 ALA A N 1
ATOM 783 C CA . ALA A 1 115 ? -7.830 -30.383 -17.079 1.00 39.88 108 ALA A CA 1
ATOM 784 C C . ALA A 1 115 ? -8.987 -30.976 -17.832 1.00 41.18 108 ALA A C 1
ATOM 785 O O . ALA A 1 115 ? -8.780 -31.567 -18.892 1.00 39.59 108 ALA A O 1
ATOM 787 N N . SER A 1 116 ? -10.198 -30.835 -17.290 1.00 39.29 109 SER A N 1
ATOM 788 C CA . SER A 1 116 ? -11.337 -31.401 -17.953 1.00 41.61 109 SER A CA 1
ATOM 789 C C . SER A 1 116 ? -11.578 -30.759 -19.308 1.00 42.19 109 SER A C 1
ATOM 790 O O . SER A 1 116 ? -12.174 -31.370 -20.184 1.00 45.31 109 SER A O 1
ATOM 793 N N . THR A 1 117 ? -11.105 -29.535 -19.498 1.00 43.57 110 THR A N 1
ATOM 794 C CA . THR A 1 117 ? -11.286 -28.856 -20.745 1.00 41.46 110 THR A CA 1
ATOM 795 C C . THR A 1 117 ? -10.072 -28.938 -21.663 1.00 42.57 110 THR A C 1
ATOM 796 O O . THR A 1 117 ? -10.216 -29.222 -22.842 1.00 42.35 110 THR A O 1
ATOM 800 N N . PHE A 1 118 ? -8.873 -28.664 -21.153 1.00 40.32 111 PHE A N 1
ATOM 801 C CA . PHE A 1 118 ? -7.695 -28.612 -22.032 1.00 41.92 111 PHE A CA 1
ATOM 802 C C . PHE A 1 118 ? -6.779 -29.814 -22.017 1.00 42.79 111 PHE A C 1
ATOM 803 O O . PHE A 1 118 ? -5.909 -29.941 -22.873 1.00 43.80 111 PHE A O 1
ATOM 811 N N . GLY A 1 119 ? -6.961 -30.684 -21.044 1.00 43.78 112 GLY A N 1
ATOM 812 C CA . GLY A 1 119 ? -6.097 -31.827 -20.914 1.00 44.81 112 GLY A CA 1
ATOM 813 C C . GLY A 1 119 ? -4.974 -31.607 -19.915 1.00 44.21 112 GLY A C 1
ATOM 814 O O . GLY A 1 119 ? -5.156 -31.005 -18.888 1.00 42.37 112 GLY A O 1
ATOM 815 N N . ASP A 1 120 ? -3.820 -32.169 -20.207 1.00 49.63 113 ASP A N 1
ATOM 816 C CA . ASP A 1 120 ? -2.718 -32.177 -19.257 1.00 52.88 113 ASP A CA 1
ATOM 817 C C . ASP A 1 120 ? -1.855 -30.957 -19.314 1.00 52.01 113 ASP A C 1
ATOM 818 O O . ASP A 1 120 ? -1.269 -30.592 -18.310 1.00 53.98 113 ASP A O 1
ATOM 823 N N . ASP A 1 121 ? -1.771 -30.328 -20.479 1.00 53.46 114 ASP A N 1
ATOM 824 C CA . ASP A 1 121 ? -0.917 -29.153 -20.612 1.00 54.04 114 ASP A CA 1
ATOM 825 C C . ASP A 1 121 ? -1.626 -27.997 -21.292 1.00 52.19 114 ASP A C 1
ATOM 826 O O . ASP A 1 121 ? -2.690 -28.136 -21.908 1.00 53.76 114 ASP A O 1
ATOM 831 N N . VAL A 1 122 ? -1.010 -26.839 -21.162 1.00 49.33 115 VAL A N 1
ATOM 832 C CA . VAL A 1 122 ? -1.536 -25.628 -21.736 1.00 50.34 115 VAL A CA 1
ATOM 833 C C . VAL A 1 122 ? -0.367 -24.729 -22.069 1.00 52.06 115 VAL A C 1
ATOM 834 O O . VAL A 1 122 ? 0.660 -24.786 -21.407 1.00 52.69 115 VAL A O 1
ATOM 838 N N . PRO A 1 123 ? -0.529 -23.880 -23.076 1.00 53.96 116 PRO A N 1
ATOM 839 C CA . PRO A 1 123 ? 0.586 -23.004 -23.412 1.00 57.60 116 PRO A CA 1
ATOM 840 C C . PRO A 1 123 ? 0.992 -22.119 -22.230 1.00 61.63 116 PRO A C 1
ATOM 841 O O . PRO A 1 123 ? 0.161 -21.766 -21.386 1.00 58.98 116 PRO A O 1
ATOM 845 N N . ASP A 1 124 ? 2.278 -21.821 -22.148 1.00 68.49 117 ASP A N 1
ATOM 846 C CA . ASP A 1 124 ? 2.790 -21.017 -21.055 1.00 75.67 117 ASP A CA 1
ATOM 847 C C . ASP A 1 124 ? 2.410 -19.553 -21.299 1.00 72.45 117 ASP A C 1
ATOM 848 O O . ASP A 1 124 ? 2.378 -19.106 -22.436 1.00 68.79 117 ASP A O 1
ATOM 853 N N . LEU A 1 125 ? 2.089 -18.826 -20.233 1.00 75.36 118 LEU A N 1
ATOM 854 C CA . LEU A 1 125 ? 1.714 -17.414 -20.350 1.00 86.97 118 LEU A CA 1
ATOM 855 C C . LEU A 1 125 ? 2.928 -16.476 -20.270 1.00 98.24 118 LEU A C 1
ATOM 856 O O . LEU A 1 125 ? 3.253 -15.918 -19.218 1.00 108.37 118 LEU A O 1
ATOM 861 N N . HIS B 1 7 ? -36.936 -57.007 -20.776 1.00 109.48 0 HIS B N 1
ATOM 862 C CA . HIS B 1 7 ? -35.555 -57.010 -20.198 1.00 108.33 0 HIS B CA 1
ATOM 863 C C . HIS B 1 7 ? -35.552 -56.838 -18.685 1.00 105.07 0 HIS B C 1
ATOM 864 O O . HIS B 1 7 ? -36.556 -56.433 -18.100 1.00 108.52 0 HIS B O 1
ATOM 879 N N . GLN B 1 9 ? -33.372 -55.177 -15.365 1.00 69.45 2 GLN B N 1
ATOM 880 C CA . GLN B 1 9 ? -32.369 -54.257 -14.909 1.00 67.09 2 GLN B CA 1
ATOM 881 C C . GLN B 1 9 ? -31.304 -55.021 -14.134 1.00 54.81 2 GLN B C 1
ATOM 882 O O . GLN B 1 9 ? -31.608 -55.764 -13.200 1.00 49.53 2 GLN B O 1
ATOM 888 N N . VAL B 1 10 ? -30.042 -54.813 -14.503 1.00 48.70 3 VAL B N 1
ATOM 889 C CA . VAL B 1 10 ? -28.937 -55.496 -13.833 1.00 47.87 3 VAL B CA 1
ATOM 890 C C . VAL B 1 10 ? -28.926 -55.251 -12.331 1.00 47.53 3 VAL B C 1
ATOM 891 O O . VAL B 1 10 ? -28.537 -56.119 -11.564 1.00 47.67 3 VAL B O 1
ATOM 895 N N . GLN B 1 11 ? -29.401 -54.084 -11.915 1.00 49.66 4 GLN B N 1
ATOM 896 C CA . GLN B 1 11 ? -29.430 -53.747 -10.490 1.00 51.25 4 GLN B CA 1
ATOM 897 C C . GLN B 1 11 ? -30.402 -54.593 -9.686 1.00 48.43 4 GLN B C 1
ATOM 898 O O . GLN B 1 11 ? -30.279 -54.688 -8.465 1.00 43.27 4 GLN B O 1
ATOM 904 N N . ASP B 1 12 ? -31.366 -55.200 -10.369 1.00 50.16 5 ASP B N 1
ATOM 905 C CA . ASP B 1 12 ? -32.338 -56.036 -9.726 1.00 51.33 5 ASP B CA 1
ATOM 906 C C . ASP B 1 12 ? -31.976 -57.517 -9.838 1.00 53.60 5 ASP B C 1
ATOM 907 O O . ASP B 1 12 ? -32.679 -58.370 -9.294 1.00 54.89 5 ASP B O 1
ATOM 912 N N . LEU B 1 13 ? -30.886 -57.841 -10.531 1.00 53.46 6 LEU B N 1
ATOM 913 C CA . LEU B 1 13 ? -30.516 -59.248 -10.687 1.00 50.51 6 LEU B CA 1
ATOM 914 C C . LEU B 1 13 ? -30.222 -59.911 -9.367 1.00 52.91 6 LEU B C 1
ATOM 915 O O . LEU B 1 13 ? -29.543 -59.344 -8.483 1.00 47.63 6 LEU B O 1
ATOM 920 N N . THR B 1 14 ? -30.683 -61.145 -9.273 1.00 49.72 7 THR B N 1
ATOM 921 C CA . THR B 1 14 ? -30.471 -61.926 -8.102 1.00 55.86 7 THR B CA 1
ATOM 922 C C . THR B 1 14 ? -30.428 -63.418 -8.435 1.00 55.97 7 THR B C 1
ATOM 923 O O . THR B 1 14 ? -30.815 -63.836 -9.515 1.00 59.41 7 THR B O 1
ATOM 927 N N . GLY B 1 15 ? -29.904 -64.200 -7.498 1.00 57.80 8 GLY B N 1
ATOM 928 C CA . GLY B 1 15 ? -29.944 -65.647 -7.557 1.00 55.16 8 GLY B CA 1
ATOM 929 C C . GLY B 1 15 ? -29.301 -66.272 -8.769 1.00 54.16 8 GLY B C 1
ATOM 930 O O . GLY B 1 15 ? -28.271 -65.808 -9.244 1.00 51.50 8 GLY B O 1
ATOM 931 N N . ALA B 1 16 ? -29.938 -67.326 -9.272 1.00 54.29 9 ALA B N 1
ATOM 932 C CA . ALA B 1 16 ? -29.414 -68.100 -10.391 1.00 52.53 9 ALA B CA 1
ATOM 933 C C . ALA B 1 16 ? -29.182 -67.217 -11.606 1.00 50.99 9 ALA B C 1
ATOM 934 O O . ALA B 1 16 ? -28.162 -67.341 -12.297 1.00 48.20 9 ALA B O 1
ATOM 936 N N . ALA B 1 17 ? -30.102 -66.294 -11.846 1.00 50.84 10 ALA B N 1
ATOM 937 C CA . ALA B 1 17 ? -29.987 -65.380 -12.986 1.00 46.85 10 ALA B CA 1
ATOM 938 C C . ALA B 1 17 ? -28.734 -64.534 -12.863 1.00 45.74 10 ALA B C 1
ATOM 939 O O . ALA B 1 17 ? -27.966 -64.372 -13.830 1.00 41.02 10 ALA B O 1
ATOM 941 N N . LEU B 1 18 ? -28.499 -64.003 -11.672 1.00 44.20 11 LEU B N 1
ATOM 942 C CA . LEU B 1 18 ? -27.309 -63.171 -11.480 1.00 42.30 11 LEU B CA 1
ATOM 943 C C . LEU B 1 18 ? -26.079 -64.042 -11.690 1.00 38.97 11 LEU B C 1
ATOM 944 O O . LEU B 1 18 ? -25.160 -63.684 -12.432 1.00 34.63 11 LEU B O 1
ATOM 949 N N . ASP B 1 19 ? -26.101 -65.238 -11.119 1.00 41.29 12 ASP B N 1
ATOM 950 C CA . ASP B 1 19 ? -24.994 -66.202 -11.272 1.00 39.27 12 ASP B CA 1
ATOM 951 C C . ASP B 1 19 ? -24.701 -66.509 -12.734 1.00 38.89 12 ASP B C 1
ATOM 952 O O . ASP B 1 19 ? -23.537 -66.553 -13.154 1.00 40.99 12 ASP B O 1
ATOM 957 N N . TYR B 1 20 ? -25.762 -66.707 -13.496 1.00 38.72 13 TYR B N 1
ATOM 958 C CA . TYR B 1 20 ? -25.701 -66.952 -14.946 1.00 42.26 13 TYR B CA 1
ATOM 959 C C . TYR B 1 20 ? -25.010 -65.819 -15.701 1.00 41.51 13 TYR B C 1
ATOM 960 O O . TYR B 1 20 ? -24.136 -66.052 -16.555 1.00 49.71 13 TYR B O 1
ATOM 969 N N . TRP B 1 21 ? -25.388 -64.588 -15.405 1.00 38.66 14 TRP B N 1
ATOM 970 C CA . TRP B 1 21 ? -24.758 -63.429 -16.107 1.00 37.55 14 TRP B CA 1
ATOM 971 C C . TRP B 1 21 ? -23.279 -63.261 -15.794 1.00 36.67 14 TRP B C 1
ATOM 972 O O . TRP B 1 21 ? -22.465 -62.945 -16.683 1.00 33.09 14 TRP B O 1
ATOM 983 N N . VAL B 1 22 ? -22.926 -63.567 -14.551 1.00 39.87 15 VAL B N 1
ATOM 984 C CA . VAL B 1 22 ? -21.533 -63.598 -14.111 1.00 42.03 15 VAL B CA 1
ATOM 985 C C . VAL B 1 22 ? -20.766 -64.688 -14.857 1.00 38.71 15 VAL B C 1
ATOM 986 O O . VAL B 1 22 ? -19.649 -64.471 -15.328 1.00 39.25 15 VAL B O 1
ATOM 990 N N . ALA B 1 23 ? -21.350 -65.891 -14.934 1.00 39.04 16 ALA B N 1
ATOM 991 C CA . ALA B 1 23 ? -20.704 -66.990 -15.648 1.00 40.23 16 ALA B CA 1
ATOM 992 C C . ALA B 1 23 ? -20.435 -66.588 -17.095 1.00 41.93 16 ALA B C 1
ATOM 993 O O . ALA B 1 23 ? -19.347 -66.804 -17.663 1.00 38.52 16 ALA B O 1
ATOM 995 N N . THR B 1 24 ? -21.446 -65.962 -17.684 1.00 40.60 17 THR B N 1
ATOM 996 C CA . THR B 1 24 ? -21.356 -65.557 -19.052 1.00 41.64 17 THR B CA 1
ATOM 997 C C . THR B 1 24 ? -20.262 -64.488 -19.179 1.00 44.70 17 THR B C 1
ATOM 998 O O . THR B 1 24 ? -19.398 -64.574 -20.056 1.00 43.92 17 THR B O 1
ATOM 1002 N N . ALA B 1 25 ? -20.300 -63.499 -18.288 1.00 42.41 18 ALA B N 1
ATOM 1003 C CA . ALA B 1 25 ? -19.306 -62.437 -18.299 1.00 45.62 18 ALA B CA 1
ATOM 1004 C C . ALA B 1 25 ? -17.930 -63.035 -18.117 1.00 44.69 18 ALA B C 1
ATOM 1005 O O . ALA B 1 25 ? -16.979 -62.610 -18.732 1.00 47.40 18 ALA B O 1
ATOM 1007 N N . GLU B 1 26 ? -17.833 -64.036 -17.258 1.00 44.78 19 GLU B N 1
ATOM 1008 C CA . GLU B 1 26 ? -16.542 -64.654 -16.974 1.00 49.96 19 GLU B CA 1
ATOM 1009 C C . GLU B 1 26 ? -16.062 -65.537 -18.095 1.00 49.57 19 GLU B C 1
ATOM 1010 O O . GLU B 1 26 ? -14.900 -65.930 -18.102 1.00 47.37 19 GLU B O 1
ATOM 1016 N N . GLY B 1 27 ? -16.933 -65.852 -19.049 1.00 50.58 20 GLY B N 1
ATOM 1017 C CA . GLY B 1 27 ? -16.529 -66.706 -20.173 1.00 54.84 20 GLY B CA 1
ATOM 1018 C C . GLY B 1 27 ? -16.618 -68.192 -19.893 1.00 58.19 20 GLY B C 1
ATOM 1019 O O . GLY B 1 27 ? -15.911 -68.985 -20.509 1.00 66.37 20 GLY B O 1
ATOM 1020 N N . HIS B 1 28 ? -17.520 -68.578 -18.997 1.00 58.42 21 HIS B N 1
ATOM 1021 C CA . HIS B 1 28 ? -17.826 -70.006 -18.722 1.00 63.73 21 HIS B CA 1
ATOM 1022 C C . HIS B 1 28 ? -18.621 -70.663 -19.885 1.00 64.97 21 HIS B C 1
ATOM 1023 O O . HIS B 1 28 ? -19.203 -69.951 -20.711 1.00 60.43 2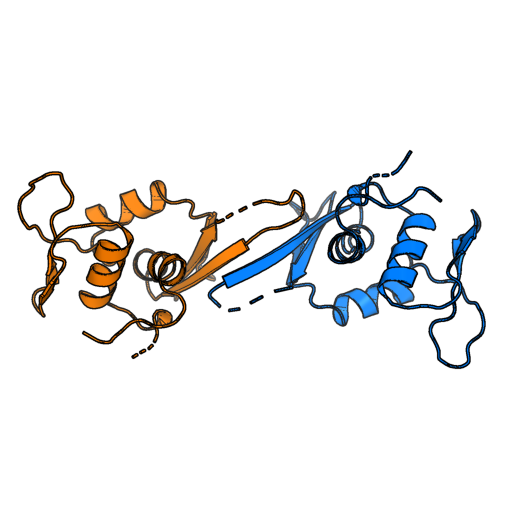1 HIS B O 1
ATOM 1030 N N . GLU B 1 29 ? -18.700 -72.007 -19.915 1.00 69.32 22 GLU B N 1
ATOM 1031 C CA . GLU B 1 29 ? -19.450 -72.727 -20.972 1.00 68.11 22 GLU B CA 1
ATOM 1032 C C . GLU B 1 29 ? -20.862 -73.168 -20.532 1.00 66.66 22 GLU B C 1
ATOM 1033 O O . GLU B 1 29 ? -21.111 -73.408 -19.363 1.00 63.72 22 GLU B O 1
ATOM 1039 N N . VAL B 1 30 ? -21.775 -73.277 -21.496 1.00 68.50 23 VAL B N 1
ATOM 1040 C CA . VAL B 1 30 ? -23.199 -73.643 -21.264 1.00 68.38 23 VAL B CA 1
ATOM 1041 C C . VAL B 1 30 ? -23.757 -73.196 -19.918 1.00 65.36 23 VAL B C 1
ATOM 1042 O O . VAL B 1 30 ? -24.246 -74.011 -19.138 1.00 67.84 23 VAL B O 1
ATOM 1046 N N . PRO B 1 31 ? -23.681 -71.887 -19.628 1.00 61.31 24 PRO B N 1
ATOM 1047 C CA . PRO B 1 31 ? -24.281 -71.506 -18.369 1.00 63.92 24 PRO B CA 1
ATOM 1048 C C . PRO B 1 31 ? -25.792 -71.809 -18.388 1.00 71.67 24 PRO B C 1
ATOM 1049 O O . PRO B 1 31 ? -26.418 -71.705 -19.438 1.00 74.06 24 PRO B O 1
ATOM 1053 N N . ARG B 1 32 ? -26.346 -72.250 -17.264 1.00 77.64 25 ARG B N 1
ATOM 1054 C CA . ARG B 1 32 ? -27.775 -72.507 -17.160 1.00 83.18 25 ARG B CA 1
ATOM 1055 C C . ARG B 1 32 ? -28.311 -71.944 -15.881 1.00 84.37 25 ARG B C 1
ATOM 1056 O O . ARG B 1 32 ? -27.555 -71.706 -14.957 1.00 85.75 25 ARG B O 1
ATOM 1064 N N . ALA B 1 33 ? -29.606 -71.673 -15.832 1.00 87.23 26 ALA B N 1
ATOM 1065 C CA . ALA B 1 33 ? -30.169 -71.062 -14.639 1.00 89.59 26 ALA B CA 1
ATOM 1066 C C . ALA B 1 33 ? -31.471 -71.705 -14.268 1.00 91.52 26 ALA B C 1
ATOM 1067 O O . ALA B 1 33 ? -32.538 -71.097 -14.389 1.00 92.93 26 ALA B O 1
ATOM 1069 N N . ASP B 1 34 ? -31.374 -72.947 -13.813 1.00 86.22 27 ASP B N 1
ATOM 1070 C CA . ASP B 1 34 ? -32.540 -73.662 -13.354 1.00 91.85 27 ASP B CA 1
ATOM 1071 C C . ASP B 1 34 ? -32.972 -73.022 -12.045 1.00 94.73 27 ASP B C 1
ATOM 1072 O O . ASP B 1 34 ? -32.221 -72.245 -11.425 1.00 89.25 27 ASP B O 1
ATOM 1077 N N . ALA B 1 35 ? -34.184 -73.353 -11.621 1.00 101.91 28 ALA B N 1
ATOM 1078 C CA . ALA B 1 35 ? -34.676 -72.905 -10.332 1.00 104.23 28 ALA B CA 1
ATOM 1079 C C . ALA B 1 35 ? -33.749 -73.501 -9.261 1.00 99.55 28 ALA B C 1
ATOM 1080 O O . ALA B 1 35 ? -33.502 -72.878 -8.228 1.00 96.31 28 ALA B O 1
ATOM 1082 N N . SER B 1 36 ? -33.223 -74.698 -9.536 1.00 94.23 29 SER B N 1
ATOM 1083 C CA . SER B 1 36 ? -32.274 -75.372 -8.646 1.00 89.47 29 SER B CA 1
ATOM 1084 C C . SER B 1 36 ? -30.979 -74.562 -8.460 1.00 83.97 29 SER B C 1
ATOM 1085 O O . SER B 1 36 ? -30.314 -74.679 -7.429 1.00 78.18 29 SER B O 1
ATOM 1088 N N . GLY B 1 37 ? -30.613 -73.767 -9.464 1.00 80.56 30 GLY B N 1
ATOM 1089 C CA . GLY B 1 37 ? -29.421 -72.932 -9.393 1.00 71.75 30 GLY B CA 1
ATOM 1090 C C . GLY B 1 37 ? -28.592 -72.967 -10.662 1.00 70.06 30 GLY B C 1
ATOM 1091 O O . GLY B 1 37 ? -28.778 -73.828 -11.526 1.00 78.12 30 GLY B O 1
ATOM 1092 N N . CYS B 1 38 ? -27.657 -72.028 -10.758 1.00 60.93 31 CYS B N 1
ATOM 1093 C CA . CYS B 1 38 ? -26.788 -71.910 -11.938 1.00 62.82 31 CYS B CA 1
ATOM 1094 C C . CYS B 1 38 ? -25.718 -72.969 -11.992 1.00 58.28 31 CYS B C 1
ATOM 1095 O O . CYS B 1 38 ? -25.119 -73.330 -10.980 1.00 56.51 31 CYS B O 1
ATOM 1098 N N . THR B 1 39 ? -25.446 -73.421 -13.203 1.00 59.98 32 THR B N 1
ATOM 1099 C CA . THR B 1 39 ? -24.420 -74.411 -13.441 1.00 62.48 32 THR B CA 1
ATOM 1100 C C . THR B 1 39 ? -23.625 -73.958 -14.641 1.00 63.15 32 THR B C 1
ATOM 1101 O O . THR B 1 39 ? -24.182 -73.303 -15.521 1.00 68.46 32 THR B O 1
ATOM 1105 N N . SER B 1 40 ? -22.333 -74.285 -14.669 1.00 65.17 33 SER B N 1
ATOM 1106 C CA . SER B 1 40 ? -21.487 -73.978 -15.824 1.00 66.91 33 SER B CA 1
ATOM 1107 C C . SER B 1 40 ? -20.213 -74.844 -15.835 1.00 73.13 33 SER B C 1
ATOM 1108 O O . SER B 1 40 ? -20.001 -75.667 -14.942 1.00 70.69 33 SER B O 1
ATOM 1111 N N . ILE B 1 41 ? -19.399 -74.676 -16.877 1.00 76.79 34 ILE B N 1
ATOM 1112 C CA . ILE B 1 41 ? -18.095 -75.333 -16.993 1.00 78.55 34 ILE B CA 1
ATOM 1113 C C . ILE B 1 41 ? -17.082 -74.203 -16.956 1.00 82.36 34 ILE B C 1
ATOM 1114 O O . ILE B 1 41 ? -17.087 -73.330 -17.827 1.00 84.79 34 ILE B O 1
ATOM 1119 N N . ARG B 1 42 ? -16.228 -74.215 -15.941 1.00 84.70 35 ARG B N 1
ATOM 1120 C CA . ARG B 1 42 ? -15.261 -73.144 -15.733 1.00 88.86 35 ARG B CA 1
ATOM 1121 C C . ARG B 1 42 ? -13.869 -73.495 -16.226 1.00 98.02 35 ARG B C 1
ATOM 1122 O O . ARG B 1 42 ? -12.937 -72.732 -16.013 1.00 99.14 35 ARG B O 1
ATOM 1130 N N . GLU B 1 43 ? -13.707 -74.649 -16.855 1.00 111.34 36 GLU B N 1
ATOM 1131 C CA . GLU B 1 43 ? -12.386 -75.112 -17.248 1.00 122.88 36 GLU B CA 1
ATOM 1132 C C . GLU B 1 43 ? -12.346 -75.570 -18.691 1.00 129.71 36 GLU B C 1
ATOM 1133 O O . GLU B 1 43 ? -13.396 -75.683 -19.335 1.00 126.18 36 GLU B O 1
ATOM 1139 N N . PRO B 1 44 ? -11.124 -75.800 -19.218 1.00 135.10 37 PRO B N 1
ATOM 1140 C CA . PRO B 1 44 ? -11.019 -76.439 -20.529 1.00 134.08 37 PRO B CA 1
ATOM 1141 C C . PRO B 1 44 ? -11.609 -77.859 -20.415 1.00 125.97 37 PRO B C 1
ATOM 1142 O O . PRO B 1 44 ? -11.169 -78.648 -19.572 1.00 120.87 37 PRO B O 1
ATOM 1146 N N . GLY B 1 45 ? -12.643 -78.135 -21.209 1.00 120.68 38 GLY B N 1
ATOM 1147 C CA . GLY B 1 45 ? -13.329 -79.432 -21.222 1.00 122.86 38 GLY B CA 1
ATOM 1148 C C . GLY B 1 45 ? -13.811 -79.972 -19.876 1.00 123.77 38 GLY B C 1
ATOM 1149 O O . GLY B 1 45 ? -13.989 -81.181 -19.722 1.00 125.84 38 GLY B O 1
ATOM 1150 N N . GLY B 1 46 ? -14.044 -79.083 -18.909 1.00 118.38 39 GLY B N 1
ATOM 1151 C CA . GLY B 1 46 ? -14.498 -79.469 -17.554 1.00 114.40 39 GLY B CA 1
ATOM 1152 C C . GLY B 1 46 ? -15.882 -80.093 -17.519 1.00 113.18 39 GLY B C 1
ATOM 1153 O O . GLY B 1 46 ? -16.498 -80.326 -18.563 1.00 111.90 39 GLY B O 1
ATOM 1154 N N . VAL B 1 47 ? -16.369 -80.367 -16.312 1.00 106.14 40 VAL B N 1
ATOM 1155 C CA . VAL B 1 47 ? -17.694 -80.936 -16.129 1.00 102.13 40 VAL B CA 1
ATOM 1156 C C . VAL B 1 47 ? -18.595 -79.795 -15.661 1.00 97.35 40 VAL B C 1
ATOM 1157 O O . VAL B 1 47 ? -18.101 -78.818 -15.098 1.00 86.58 40 VAL B O 1
ATOM 1161 N N . PRO B 1 48 ? -19.907 -79.874 -15.962 1.00 99.32 41 PRO B N 1
ATOM 1162 C CA . PRO B 1 48 ? -20.840 -78.873 -15.447 1.00 94.20 41 PRO B CA 1
ATOM 1163 C C . PRO B 1 48 ? -20.979 -78.980 -13.931 1.00 90.32 41 PRO B C 1
ATOM 1164 O O . PRO B 1 48 ? -21.284 -80.050 -13.400 1.00 82.38 41 PRO B O 1
ATOM 1168 N N . THR B 1 49 ? -20.775 -77.864 -13.247 1.00 80.39 42 THR B N 1
ATOM 1169 C CA . THR B 1 49 ? -20.817 -77.843 -11.804 1.00 75.98 42 THR B CA 1
ATOM 1170 C C . THR B 1 49 ? -21.559 -76.602 -11.324 1.00 71.42 42 THR B C 1
ATOM 1171 O O . THR B 1 49 ? -21.618 -75.593 -12.037 1.00 78.81 42 THR B O 1
ATOM 1175 N N . PRO B 1 50 ? -22.150 -76.671 -10.119 1.00 68.58 43 PRO B N 1
ATOM 1176 C CA . PRO B 1 50 ? -22.810 -75.495 -9.549 1.00 59.52 43 PRO B CA 1
ATOM 1177 C C . PRO B 1 50 ? -21.869 -74.280 -9.508 1.00 53.99 43 PRO B C 1
ATOM 1178 O O . PRO B 1 50 ? -20.665 -74.439 -9.343 1.00 49.14 43 PRO B O 1
ATOM 1182 N N . PHE B 1 51 ? -22.420 -73.092 -9.713 1.00 50.45 44 PHE B N 1
ATOM 1183 C CA . PHE B 1 51 ? -21.647 -71.854 -9.709 1.00 49.24 44 PHE B CA 1
ATOM 1184 C C . PHE B 1 51 ? -22.563 -70.778 -9.134 1.00 47.44 44 PHE B C 1
ATOM 1185 O O . PHE B 1 51 ? -23.544 -70.378 -9.783 1.00 46.45 44 PHE B O 1
ATOM 1193 N N . ALA B 1 52 ? -22.272 -70.367 -7.897 1.00 45.92 45 ALA B N 1
ATOM 1194 C CA . ALA B 1 52 ? -23.117 -69.414 -7.176 1.00 45.52 45 ALA B CA 1
ATOM 1195 C C . ALA B 1 52 ? -22.292 -68.320 -6.539 1.00 43.69 45 ALA B C 1
ATOM 1196 O O . ALA B 1 52 ? -22.263 -68.209 -5.323 1.00 40.11 45 ALA B O 1
ATOM 1198 N N . PRO B 1 53 ? -21.609 -67.514 -7.361 1.00 45.79 46 PRO B N 1
ATOM 1199 C CA . PRO B 1 53 ? -20.756 -66.431 -6.864 1.00 44.35 46 PRO B CA 1
ATOM 1200 C C . PRO B 1 53 ? -21.483 -65.312 -6.101 1.00 44.23 46 PRO B C 1
ATOM 1201 O O . PRO B 1 53 ? -20.843 -64.595 -5.345 1.00 38.27 46 PRO B O 1
ATOM 1205 N N . SER B 1 54 ? -22.788 -65.165 -6.317 1.00 48.79 47 SER B N 1
ATOM 1206 C CA . SER B 1 54 ? -23.591 -64.147 -5.647 1.00 47.20 47 SER B CA 1
ATOM 1207 C C . SER B 1 54 ? -24.040 -64.581 -4.263 1.00 47.41 47 SER B C 1
ATOM 1208 O O . SER B 1 54 ? -24.577 -63.753 -3.498 1.00 48.08 47 SER B O 1
ATOM 1211 N N . SER B 1 55 ? -23.892 -65.872 -3.965 1.00 46.21 48 SER B N 1
ATOM 1212 C CA . SER B 1 55 ? -24.275 -66.407 -2.657 1.00 43.71 48 SER B CA 1
ATOM 1213 C C . SER B 1 55 ? -23.238 -67.328 -2.013 1.00 42.59 48 SER B C 1
ATOM 1214 O O . SER B 1 55 ? -23.092 -67.345 -0.812 1.00 41.78 48 SER B O 1
ATOM 1217 N N . SER B 1 56 ? -22.485 -68.085 -2.789 1.00 46.15 49 SER B N 1
ATOM 1218 C CA . SER B 1 56 ? -21.446 -68.913 -2.200 1.00 46.34 49 SER B CA 1
ATOM 1219 C C . SER B 1 56 ? -20.143 -68.148 -2.091 1.00 41.81 49 SER B C 1
ATOM 1220 O O . SER B 1 56 ? -19.558 -67.795 -3.106 1.00 38.20 49 SER B O 1
ATOM 1223 N N . TRP B 1 57 ? -19.642 -67.969 -0.876 1.00 44.12 50 TRP B N 1
ATOM 1224 C CA . TRP B 1 57 ? -18.366 -67.256 -0.683 1.00 43.83 50 TRP B CA 1
ATOM 1225 C C . TRP B 1 57 ? -17.193 -67.943 -1.391 1.00 45.62 50 TRP B C 1
ATOM 1226 O O . TRP B 1 57 ? -16.274 -67.287 -1.938 1.00 43.97 50 TRP B O 1
ATOM 1237 N N . ALA B 1 58 ? -17.221 -69.266 -1.383 1.00 42.76 51 ALA B N 1
ATOM 1238 C CA . ALA B 1 58 ? -16.179 -70.017 -2.023 1.00 45.40 51 ALA B CA 1
ATOM 1239 C C . ALA B 1 58 ? -16.102 -69.668 -3.497 1.00 46.96 51 ALA B C 1
ATOM 1240 O O . ALA B 1 58 ? -14.999 -69.595 -4.035 1.00 53.88 51 ALA B O 1
ATOM 1242 N N . ASP B 1 59 ? -17.247 -69.444 -4.141 1.00 42.30 52 ASP B N 1
ATOM 1243 C CA . ASP B 1 59 ? -17.238 -69.082 -5.570 1.00 42.81 52 ASP B CA 1
ATOM 1244 C C . ASP B 1 59 ? -17.029 -67.607 -5.833 1.00 42.33 52 ASP B C 1
ATOM 1245 O O . ASP B 1 59 ? -16.266 -67.237 -6.737 1.00 45.01 52 ASP B O 1
ATOM 1250 N N . GLY B 1 60 ? -17.704 -66.775 -5.050 1.00 39.12 53 GLY B N 1
ATOM 1251 C CA . GLY B 1 60 ? -17.638 -65.308 -5.226 1.00 40.40 53 GLY B CA 1
ATOM 1252 C C . GLY B 1 60 ? -16.390 -64.621 -4.694 1.00 38.79 53 GLY B C 1
ATOM 1253 O O . GLY B 1 60 ? -15.895 -63.650 -5.259 1.00 44.00 53 GLY B O 1
ATOM 1254 N N . GLY B 1 61 ? -15.923 -65.087 -3.552 1.00 38.19 54 GLY B N 1
ATOM 1255 C CA . GLY B 1 61 ? -14.743 -64.500 -2.928 1.00 38.24 54 GLY B CA 1
ATOM 1256 C C . GLY B 1 61 ? -13.518 -64.299 -3.805 1.00 38.23 54 GLY B C 1
ATOM 1257 O O . GLY B 1 61 ? -12.891 -63.221 -3.790 1.00 42.99 54 GLY B O 1
ATOM 1258 N N . PRO B 1 62 ? -13.129 -65.343 -4.531 1.00 37.34 55 PRO B N 1
ATOM 1259 C CA . PRO B 1 62 ? -11.950 -65.265 -5.366 1.00 37.07 55 PRO B CA 1
ATOM 1260 C C . PRO B 1 62 ? -12.097 -64.260 -6.505 1.00 35.03 55 PRO B C 1
ATOM 1261 O O . PRO B 1 62 ? -11.098 -63.639 -6.952 1.00 32.83 55 PRO B O 1
ATOM 1265 N N . ILE B 1 63 ? -13.336 -64.094 -6.948 1.00 35.26 56 ILE B N 1
ATOM 1266 C CA . ILE B 1 63 ? -13.631 -63.193 -8.031 1.00 35.60 56 ILE B CA 1
ATOM 1267 C C . ILE B 1 63 ? -13.418 -61.762 -7.526 1.00 36.97 56 ILE B C 1
ATOM 1268 O O . ILE B 1 63 ? -12.823 -60.943 -8.206 1.00 36.22 56 ILE B O 1
ATOM 1273 N N . VAL B 1 64 ? -13.887 -61.503 -6.316 1.00 38.09 57 VAL B N 1
ATOM 1274 C CA . VAL B 1 64 ? -13.729 -60.189 -5.678 1.00 39.86 57 VAL B CA 1
ATOM 1275 C C . VAL B 1 64 ? -12.257 -59.818 -5.517 1.00 41.00 57 VAL B C 1
ATOM 1276 O O . VAL B 1 64 ? -11.816 -58.665 -5.724 1.00 47.16 57 VAL B O 1
ATOM 1280 N N . GLU B 1 65 ? -11.467 -60.819 -5.151 1.00 42.79 58 GLU B N 1
ATOM 1281 C CA . GLU B 1 65 ? -10.071 -60.607 -4.906 1.00 41.96 58 GLU B CA 1
ATOM 1282 C C . GLU B 1 65 ? -9.328 -60.418 -6.239 1.00 45.53 58 GLU B C 1
ATOM 1283 O O . GLU B 1 65 ? -8.506 -59.494 -6.384 1.00 41.92 58 GLU B O 1
ATOM 1289 N N . ARG B 1 66 ? -9.678 -61.227 -7.230 1.00 42.93 59 ARG B N 1
ATOM 1290 C CA . ARG B 1 66 ? -9.040 -61.187 -8.547 1.00 45.05 59 ARG B CA 1
ATOM 1291 C C . ARG B 1 66 ? -9.401 -59.962 -9.415 1.00 44.71 59 ARG B C 1
ATOM 1292 O O . ARG B 1 66 ? -8.540 -59.369 -10.053 1.00 45.73 59 ARG B O 1
ATOM 1300 N N . LEU B 1 67 ? -10.675 -59.627 -9.490 1.00 40.35 60 LEU B N 1
ATOM 1301 C CA . LEU B 1 67 ? -11.102 -58.498 -10.312 1.00 38.99 60 LEU B CA 1
ATOM 1302 C C . LEU B 1 67 ? -10.724 -57.213 -9.619 1.00 35.50 60 LEU B C 1
ATOM 1303 O O . LEU B 1 67 ? -10.618 -57.189 -8.409 1.00 35.89 60 LEU B O 1
ATOM 1308 N N . PRO B 1 68 ? -10.534 -56.126 -10.390 1.00 37.23 61 PRO B N 1
ATOM 1309 C CA . PRO B 1 68 ? -10.129 -54.848 -9.794 1.00 34.27 61 PRO B CA 1
ATOM 1310 C C . PRO B 1 68 ? -11.161 -54.068 -8.967 1.00 35.54 61 PRO B C 1
ATOM 1311 O O . PRO B 1 68 ? -11.271 -52.843 -9.130 1.00 33.13 61 PRO B O 1
ATOM 1315 N N . PHE B 1 69 ? -11.816 -54.733 -8.019 1.00 32.65 62 PHE B N 1
ATOM 1316 C CA . PHE B 1 69 ? -12.687 -54.052 -7.082 1.00 34.39 62 PHE B CA 1
ATOM 1317 C C . PHE B 1 69 ? -11.907 -53.101 -6.177 1.00 33.69 62 PHE B C 1
ATOM 1318 O O . PHE B 1 69 ? -10.923 -53.475 -5.562 1.00 32.25 62 PHE B O 1
ATOM 1326 N N . ALA B 1 70 ? -12.391 -51.866 -6.078 1.00 34.84 63 ALA B N 1
ATOM 1327 C CA . ALA B 1 70 ? -11.692 -50.848 -5.325 1.00 35.97 63 ALA B CA 1
ATOM 1328 C C . ALA B 1 70 ? -12.362 -50.586 -3.992 1.00 33.00 63 ALA B C 1
ATOM 1329 O O . ALA B 1 70 ? -11.752 -50.026 -3.092 1.00 32.55 63 ALA B O 1
ATOM 1331 N N . GLY B 1 71 ? -13.621 -50.944 -3.865 1.00 30.63 64 GLY B N 1
ATOM 1332 C CA . GLY B 1 71 ? -14.263 -50.721 -2.594 1.00 31.52 64 GLY B CA 1
ATOM 1333 C C . GLY B 1 71 ? -15.629 -51.353 -2.448 1.00 32.44 64 GLY B C 1
ATOM 1334 O O . GLY B 1 71 ? -16.297 -51.689 -3.435 1.00 29.50 64 GLY B O 1
ATOM 1335 N N . PHE B 1 72 ? -15.971 -51.525 -1.181 1.00 34.13 65 PHE B N 1
ATOM 1336 C CA . PHE B 1 72 ? -17.251 -51.984 -0.706 1.00 36.21 65 PHE B CA 1
ATOM 1337 C C . PHE B 1 72 ? -17.640 -51.067 0.456 1.00 38.94 65 PHE B C 1
ATOM 1338 O O . PHE B 1 72 ? -16.834 -50.837 1.339 1.00 38.02 65 PHE B O 1
ATOM 1346 N N . GLU B 1 73 ? -18.867 -50.572 0.485 1.00 39.99 66 GLU B N 1
ATOM 1347 C CA . GLU B 1 73 ? -19.274 -49.705 1.585 1.00 46.73 66 GLU B CA 1
ATOM 1348 C C . GLU B 1 73 ? -20.633 -50.090 2.134 1.00 43.95 66 GLU B C 1
ATOM 1349 O O . GLU B 1 73 ? -21.55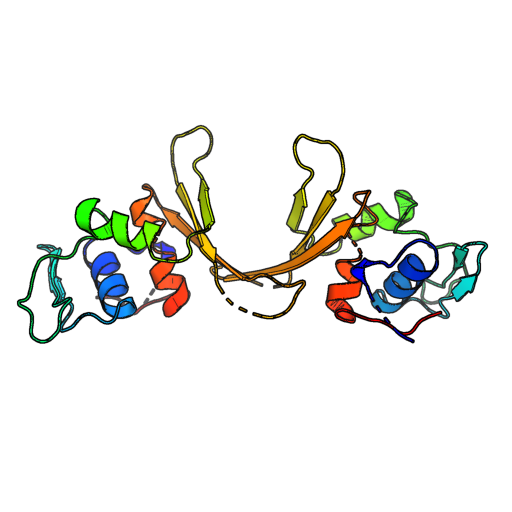2 -50.334 1.373 1.00 41.92 66 GLU B O 1
ATOM 1355 N N . ARG B 1 74 ? -20.762 -50.042 3.456 1.00 39.71 67 ARG B N 1
ATOM 1356 C CA . ARG B 1 74 ? -22.009 -50.321 4.142 1.00 40.94 67 ARG B CA 1
ATOM 1357 C C . ARG B 1 74 ? -22.122 -49.335 5.313 1.00 41.45 67 ARG B C 1
ATOM 1358 O O . ARG B 1 74 ? -21.453 -49.486 6.328 1.00 43.24 67 ARG B O 1
ATOM 1366 N N . ASP B 1 75 ? -22.958 -48.310 5.142 1.00 54.49 68 ASP B N 1
ATOM 1367 C CA . ASP B 1 75 ? -23.214 -47.298 6.192 1.00 56.80 68 ASP B CA 1
ATOM 1368 C C . ASP B 1 75 ? -23.450 -47.870 7.546 1.00 47.68 68 ASP B C 1
ATOM 1369 O O . ASP B 1 75 ? -24.409 -48.614 7.730 1.00 49.78 68 ASP B O 1
ATOM 1374 N N . GLY B 1 76 ? -22.651 -47.471 8.517 1.00 43.75 69 GLY B N 1
ATOM 1375 C CA . GLY B 1 76 ? -22.859 -47.966 9.882 1.00 45.07 69 GLY B CA 1
ATOM 1376 C C . GLY B 1 76 ? -22.766 -49.491 10.044 1.00 44.74 69 GLY B C 1
ATOM 1377 O O . GLY B 1 76 ? -23.225 -50.050 11.056 1.00 48.83 69 GLY B O 1
ATOM 1378 N N . GLY B 1 77 ? -22.179 -50.171 9.061 1.00 36.70 70 GLY B N 1
ATOM 1379 C CA . GLY B 1 77 ? -22.002 -51.612 9.138 1.00 39.14 70 GLY B CA 1
ATOM 1380 C C . GLY B 1 77 ? -23.300 -52.381 9.115 1.00 42.46 70 GLY B C 1
ATOM 1381 O O . GLY B 1 77 ? -23.381 -53.454 9.665 1.00 44.83 70 GLY B O 1
ATOM 1382 N N . ARG B 1 78 ? -24.321 -51.825 8.484 1.00 44.53 71 ARG B N 1
ATOM 1383 C CA . ARG B 1 78 ? -25.590 -52.521 8.382 1.00 50.45 71 ARG B CA 1
ATOM 1384 C C . ARG B 1 78 ? -26.338 -52.014 7.159 1.00 49.38 71 ARG B C 1
ATOM 1385 O O . ARG B 1 78 ? -26.153 -50.882 6.693 1.00 49.29 71 ARG B O 1
ATOM 1393 N N . GLY B 1 79 ? -27.200 -52.876 6.654 1.00 51.13 72 GLY B N 1
ATOM 1394 C CA . GLY B 1 79 ? -28.001 -52.562 5.491 1.00 50.12 72 GLY B CA 1
ATOM 1395 C C . GLY B 1 79 ? -27.275 -52.872 4.201 1.00 45.42 72 GLY B C 1
ATOM 1396 O O . GLY B 1 79 ? -26.461 -53.789 4.115 1.00 47.57 72 GLY B O 1
ATOM 1397 N N . ALA B 1 80 ? -27.562 -52.079 3.196 1.00 44.46 73 ALA B N 1
ATOM 1398 C CA . ALA B 1 80 ? -27.056 -52.353 1.869 1.00 42.83 73 ALA B CA 1
ATOM 1399 C C . ALA B 1 80 ? -25.586 -52.053 1.656 1.00 42.86 73 ALA B C 1
ATOM 1400 O O . ALA B 1 80 ? -25.023 -51.127 2.239 1.00 43.58 73 ALA B O 1
ATOM 1402 N N . TRP B 1 81 ? -24.963 -52.895 0.831 1.00 40.15 74 TRP B N 1
ATOM 1403 C CA . TRP B 1 81 ? -23.614 -52.710 0.384 1.00 38.24 74 TRP B CA 1
ATOM 1404 C C . TRP B 1 81 ? -23.566 -52.021 -0.979 1.00 40.16 74 TRP B C 1
ATOM 1405 O O . TRP B 1 81 ? -24.455 -52.217 -1.824 1.00 43.42 74 TRP B O 1
ATOM 1416 N N . ARG B 1 82 ? -22.524 -51.203 -1.167 1.00 41.24 75 ARG B N 1
ATOM 1417 C CA . ARG B 1 82 ? -22.208 -50.552 -2.448 1.00 45.44 75 ARG B CA 1
ATOM 1418 C C . ARG B 1 82 ? -20.848 -51.082 -2.856 1.00 39.68 75 ARG B C 1
ATOM 1419 O O . ARG B 1 82 ? -19.947 -51.109 -2.018 1.00 34.14 75 ARG B O 1
ATOM 1427 N N . ALA B 1 83 ? -20.703 -51.421 -4.135 1.00 38.73 76 ALA B N 1
ATOM 1428 C CA . ALA B 1 83 ? -19.470 -51.976 -4.689 1.00 38.83 76 ALA B CA 1
ATOM 1429 C C . ALA B 1 83 ? -18.905 -51.060 -5.746 1.00 35.67 76 ALA B C 1
ATOM 1430 O O . ALA B 1 83 ? -19.640 -50.520 -6.535 1.00 34.08 76 ALA B O 1
ATOM 1432 N N . VAL B 1 84 ? -17.587 -50.950 -5.806 1.00 34.46 77 VAL B N 1
ATOM 1433 C CA . VAL B 1 84 ? -16.935 -50.116 -6.808 1.00 33.21 77 VAL B CA 1
ATOM 1434 C C . VAL B 1 84 ? -15.861 -50.963 -7.476 1.00 31.52 77 VAL B C 1
ATOM 1435 O O . VAL B 1 84 ? -15.006 -51.467 -6.821 1.00 30.32 77 VAL B O 1
ATOM 1439 N N . LEU B 1 85 ? -15.954 -51.058 -8.793 1.00 32.48 78 LEU B N 1
ATOM 1440 C CA . LEU B 1 85 ? -15.072 -51.844 -9.637 1.00 32.24 78 LEU B CA 1
ATOM 1441 C C . LEU B 1 85 ? -14.339 -50.902 -10.592 1.00 36.88 78 LEU B C 1
ATOM 1442 O O . LEU B 1 85 ? -14.975 -50.114 -11.330 1.00 36.09 78 LEU B O 1
ATOM 1447 N N . HIS B 1 86 ? -13.022 -50.977 -10.562 1.00 41.30 79 HIS B N 1
ATOM 1448 C CA . HIS B 1 86 ? -12.179 -50.147 -11.407 1.00 48.30 79 HIS B CA 1
ATOM 1449 C C . HIS B 1 86 ? -12.047 -50.589 -12.831 1.00 51.90 79 HIS B C 1
ATOM 1450 O O . HIS B 1 86 ? -12.092 -51.767 -13.126 1.00 50.07 79 HIS B O 1
ATOM 1457 N N . ARG B 1 87 ? -11.802 -49.608 -13.699 1.00 59.74 80 ARG B N 1
ATOM 1458 C CA . ARG B 1 87 ? -11.617 -49.831 -15.117 1.00 66.79 80 ARG B CA 1
ATOM 1459 C C . ARG B 1 87 ? -10.311 -49.158 -15.546 1.00 72.78 80 ARG B C 1
ATOM 1460 O O . ARG B 1 87 ? -9.313 -49.817 -15.830 1.00 87.35 80 ARG B O 1
ATOM 1468 N N . PRO B 1 90 ? -6.659 -44.604 -21.131 1.00 103.49 83 PRO B N 1
ATOM 1469 C CA . PRO B 1 90 ? -6.270 -44.400 -19.751 1.00 106.55 83 PRO B CA 1
ATOM 1470 C C . PRO B 1 90 ? -5.445 -43.116 -19.607 1.00 108.93 83 PRO B C 1
ATOM 1471 O O . PRO B 1 90 ? -4.210 -43.153 -19.686 1.00 96.57 83 PRO B O 1
ATOM 1475 N N . ALA B 1 91 ? -6.137 -41.989 -19.436 1.00 108.01 84 ALA B N 1
ATOM 1476 C CA . ALA B 1 91 ? -5.487 -40.690 -19.237 1.00 101.93 84 ALA B CA 1
ATOM 1477 C C . ALA B 1 91 ? -4.943 -40.590 -17.811 1.00 98.56 84 ALA B C 1
ATOM 1478 O O . ALA B 1 91 ? -5.290 -41.395 -16.936 1.00 99.64 84 ALA B O 1
ATOM 1480 N N . ALA B 1 92 ? -4.076 -39.609 -17.590 1.00 93.51 85 ALA B N 1
ATOM 1481 C CA . ALA B 1 92 ? -3.446 -39.420 -16.288 1.00 90.21 85 ALA B CA 1
ATOM 1482 C C . ALA B 1 92 ? -4.454 -38.901 -15.271 1.00 85.86 85 ALA B C 1
ATOM 1483 O O . ALA B 1 92 ? -4.515 -39.376 -14.126 1.00 80.96 85 ALA B O 1
ATOM 1485 N N . GLY B 1 93 ? -5.256 -37.932 -15.699 1.00 81.21 86 GLY B N 1
ATOM 1486 C CA . GLY B 1 93 ? -6.210 -37.290 -14.802 1.00 80.49 86 GLY B CA 1
ATOM 1487 C C . GLY B 1 93 ? -7.607 -37.872 -14.779 1.00 69.29 86 GLY B C 1
ATOM 1488 O O . GLY B 1 93 ? -8.453 -37.351 -14.099 1.00 62.82 86 GLY B O 1
ATOM 1489 N N . GLU B 1 94 ? -7.855 -38.964 -15.499 1.00 71.31 87 GLU B N 1
ATOM 1490 C CA . GLU B 1 94 ? -9.207 -39.523 -15.583 1.00 69.99 87 GLU B CA 1
ATOM 1491 C C . GLU B 1 94 ? -9.388 -40.817 -14.765 1.00 65.32 87 GLU B C 1
ATOM 1492 O O . GLU B 1 94 ? -8.424 -41.446 -14.324 1.00 61.90 87 GLU B O 1
ATOM 1498 N N A ARG B 1 95 ? -10.645 -41.160 -14.519 0.50 70.22 88 ARG B N 1
ATOM 1499 N N B ARG B 1 95 ? -10.642 -41.234 -14.632 0.50 69.66 88 ARG B N 1
ATOM 1500 C CA A ARG B 1 95 ? -10.996 -42.384 -13.808 0.50 65.41 88 ARG B CA 1
ATOM 1501 C CA B ARG B 1 95 ? -11.000 -42.359 -13.786 0.50 64.83 88 ARG B CA 1
ATOM 1502 C C A ARG B 1 95 ? -12.414 -42.817 -14.140 0.50 59.75 88 ARG B C 1
ATOM 1503 C C B ARG B 1 95 ? -12.417 -42.818 -14.114 0.50 59.50 88 ARG B C 1
ATOM 1504 O O A ARG B 1 95 ? -13.310 -41.981 -14.249 0.50 55.96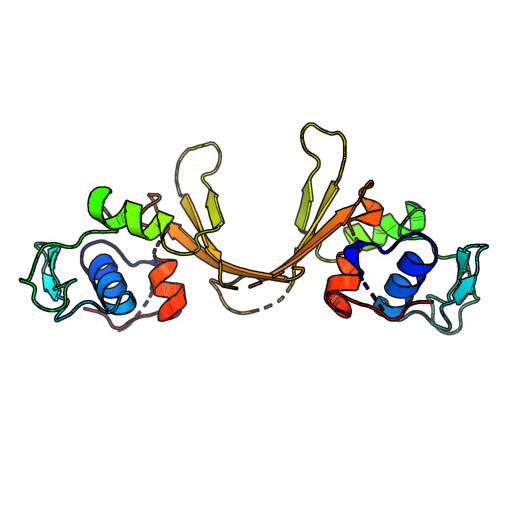 88 ARG B O 1
ATOM 1505 O O B ARG B 1 95 ? -13.318 -41.991 -14.219 0.50 56.14 88 ARG B O 1
ATOM 1520 N N . CYS B 1 96 ? -12.600 -44.118 -14.328 1.00 53.40 89 CYS B N 1
ATOM 1521 C CA . CYS B 1 96 ? -13.924 -44.693 -14.546 1.00 51.63 89 CYS B CA 1
ATOM 1522 C C . CYS B 1 96 ? -14.122 -45.896 -13.641 1.00 46.63 89 CYS B C 1
ATOM 1523 O O . CYS B 1 96 ? -13.206 -46.750 -13.465 1.00 44.13 89 CYS B O 1
ATOM 1526 N N . THR B 1 97 ? -15.314 -45.960 -13.054 1.00 38.57 90 THR B N 1
ATOM 1527 C CA . THR B 1 97 ? -15.700 -47.077 -12.244 1.00 38.14 90 THR B CA 1
ATOM 1528 C C . THR B 1 97 ? -17.105 -47.526 -12.589 1.00 39.34 90 THR B C 1
ATOM 1529 O O . THR B 1 97 ? -17.924 -46.772 -13.169 1.00 36.59 90 THR B O 1
ATOM 1533 N N . PHE B 1 98 ? -17.380 -48.757 -12.189 1.00 36.20 91 PHE B N 1
ATOM 1534 C CA . PHE B 1 98 ? -18.725 -49.315 -12.245 1.00 39.11 91 PHE B CA 1
ATOM 1535 C C . PHE B 1 98 ? -19.188 -49.448 -10.803 1.00 36.58 91 PHE B C 1
ATOM 1536 O O . PHE B 1 98 ? -18.379 -49.754 -9.927 1.00 31.42 91 PHE B O 1
ATOM 1544 N N . ASN B 1 99 ? -20.466 -49.122 -10.555 1.00 33.96 92 ASN B N 1
ATOM 1545 C CA . ASN B 1 99 ? -20.985 -49.005 -9.217 1.00 34.42 92 ASN B CA 1
ATOM 1546 C C . ASN B 1 99 ? -22.385 -49.636 -9.151 1.00 35.48 92 ASN B C 1
ATOM 1547 O O . ASN B 1 99 ? -23.305 -49.184 -9.863 1.00 29.31 92 ASN B O 1
ATOM 1552 N N . GLN B 1 100 ? -22.556 -50.596 -8.252 1.00 31.91 93 GLN B N 1
ATOM 1553 C CA . GLN B 1 100 ? -23.882 -51.250 -8.033 1.00 34.36 93 GLN B CA 1
ATOM 1554 C C . GLN B 1 100 ? -24.006 -51.527 -6.560 1.00 32.33 93 GLN B C 1
ATOM 1555 O O . GLN B 1 100 ? -22.987 -51.579 -5.836 1.00 32.39 93 GLN B O 1
ATOM 1561 N N . SER B 1 101 ? -25.249 -51.665 -6.103 1.00 30.42 94 SER B N 1
ATOM 1562 C CA . SER B 1 101 ? -25.522 -51.993 -4.721 1.00 36.92 94 SER B CA 1
ATOM 1563 C C . SER B 1 101 ? -26.303 -53.309 -4.590 1.00 35.36 94 SER B C 1
ATOM 1564 O O . SER B 1 101 ? -26.848 -53.818 -5.553 1.00 36.44 94 SER B O 1
ATOM 1567 N N . GLY B 1 102 ? -26.320 -53.841 -3.378 1.00 39.80 95 GLY B N 1
ATOM 1568 C CA . GLY B 1 102 ? -27.046 -55.073 -3.092 1.00 40.13 95 GLY B CA 1
ATOM 1569 C C . GLY B 1 102 ? -27.127 -55.353 -1.619 1.00 39.92 95 GLY B C 1
ATOM 1570 O O . GLY B 1 102 ? -26.396 -54.763 -0.827 1.00 41.47 95 GLY B O 1
ATOM 1571 N N . PRO B 1 103 ? -28.007 -56.279 -1.239 1.00 39.82 96 PRO B N 1
ATOM 1572 C CA . PRO B 1 103 ? -28.162 -56.538 0.193 1.00 41.56 96 PRO B CA 1
ATOM 1573 C C . PRO B 1 103 ? -26.958 -57.222 0.856 1.00 37.45 96 PRO B C 1
ATOM 1574 O O . PRO B 1 103 ? -26.852 -57.199 2.071 1.00 36.24 96 PRO B O 1
ATOM 1578 N N . THR B 1 104 ? -26.081 -57.821 0.067 1.00 37.75 97 THR B N 1
ATOM 1579 C CA . THR B 1 104 ? -24.901 -58.464 0.614 1.00 35.30 97 THR B CA 1
ATOM 1580 C C . THR B 1 104 ? -23.746 -58.048 -0.240 1.00 34.22 97 THR B C 1
ATOM 1581 O O . THR B 1 104 ? -23.935 -57.510 -1.326 1.00 34.48 97 THR B O 1
ATOM 1585 N N . LEU B 1 105 ? -22.531 -58.286 0.251 1.00 33.70 98 LEU B N 1
ATOM 1586 C CA . LEU B 1 105 ? -21.369 -57.862 -0.475 1.00 32.48 98 LEU B CA 1
ATOM 1587 C C . LEU B 1 105 ? -21.292 -58.619 -1.791 1.00 33.67 98 LEU B C 1
ATOM 1588 O O . LEU B 1 105 ? -21.074 -57.998 -2.841 1.00 34.73 98 LEU B O 1
ATOM 1593 N N . LEU B 1 106 ? -21.551 -59.950 -1.776 1.00 33.83 99 LEU B N 1
ATOM 1594 C CA . LEU B 1 106 ? -21.472 -60.710 -3.005 1.00 32.92 99 LEU B CA 1
ATOM 1595 C C . LEU B 1 106 ? -22.482 -60.275 -4.046 1.00 34.23 99 LEU B C 1
ATOM 1596 O O . LEU B 1 106 ? -22.195 -60.217 -5.247 1.00 34.76 99 LEU B O 1
ATOM 1601 N N . ILE B 1 107 ? -23.694 -59.968 -3.619 1.00 37.11 100 ILE B N 1
ATOM 1602 C CA . ILE B 1 107 ? -24.670 -59.505 -4.579 1.00 35.95 100 ILE B CA 1
ATOM 1603 C C . ILE B 1 107 ? -24.237 -58.180 -5.192 1.00 33.07 100 ILE B C 1
ATOM 1604 O O . ILE B 1 107 ? -24.285 -58.015 -6.390 1.00 33.70 100 ILE B O 1
ATOM 1609 N N . ALA B 1 108 ? -23.773 -57.253 -4.376 1.00 36.96 101 ALA B N 1
ATOM 1610 C CA . ALA B 1 108 ? -23.344 -55.938 -4.895 1.00 35.19 101 ALA B CA 1
ATOM 1611 C C . ALA B 1 108 ? -22.214 -56.101 -5.891 1.00 34.51 101 ALA B C 1
ATOM 1612 O O . ALA B 1 108 ? -22.213 -55.503 -6.963 1.00 32.71 101 ALA B O 1
ATOM 1614 N N . ALA B 1 109 ? -21.235 -56.930 -5.520 1.00 37.84 102 ALA B N 1
ATOM 1615 C CA . ALA B 1 109 ? -20.054 -57.139 -6.337 1.00 35.84 102 ALA B CA 1
ATOM 1616 C C . ALA B 1 109 ? -20.431 -57.712 -7.700 1.00 39.82 102 ALA B C 1
ATOM 1617 O O . ALA B 1 109 ? -20.042 -57.170 -8.720 1.00 38.20 102 ALA B O 1
ATOM 1627 N N . ARG B 1 111 ? -23.362 -57.845 -9.242 1.00 33.82 104 ARG B N 1
ATOM 1628 C CA . ARG B 1 111 ? -24.152 -56.945 -10.087 1.00 34.31 104 ARG B CA 1
ATOM 1629 C C . ARG B 1 111 ? -23.223 -55.952 -10.774 1.00 34.26 104 ARG B C 1
ATOM 1630 O O . ARG B 1 111 ? -23.385 -55.654 -11.948 1.00 35.78 104 ARG B O 1
ATOM 1638 N N . THR B 1 112 ? -22.214 -55.483 -10.050 1.00 32.91 105 THR B N 1
ATOM 1639 C CA . THR B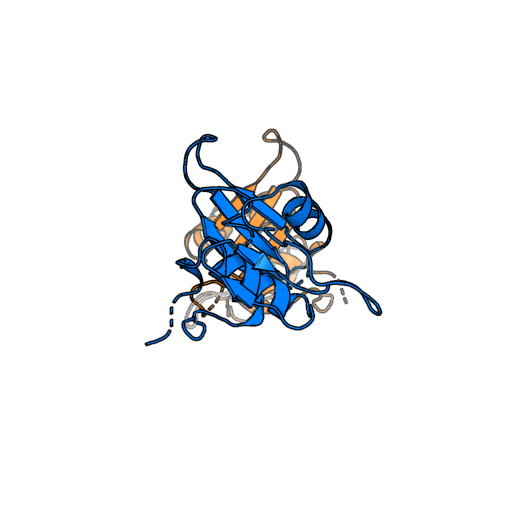 1 112 ? -21.251 -54.512 -10.614 1.00 36.42 105 THR B CA 1
ATOM 1640 C C . THR B 1 112 ? -20.460 -55.160 -11.759 1.00 39.45 105 THR B C 1
ATOM 1641 O O . THR B 1 112 ? -20.176 -54.535 -12.785 1.00 40.27 105 THR B O 1
ATOM 1645 N N . LEU B 1 113 ? -20.040 -56.393 -11.535 1.00 37.14 106 LEU B N 1
ATOM 1646 C CA . LEU B 1 113 ? -19.343 -57.130 -12.557 1.00 38.50 106 LEU B CA 1
ATOM 1647 C C . LEU B 1 113 ? -20.210 -57.258 -13.813 1.00 37.94 106 LEU B C 1
ATOM 1648 O O . LEU B 1 113 ? -19.783 -56.941 -14.946 1.00 36.63 106 LEU B O 1
ATOM 1653 N N . VAL B 1 114 ? -21.444 -57.711 -13.625 1.00 37.54 107 VAL B N 1
ATOM 1654 C CA . VAL B 1 114 ? -22.359 -57.831 -14.758 1.00 36.84 107 VAL B CA 1
ATOM 1655 C C . VAL B 1 114 ? -22.564 -56.498 -15.440 1.00 36.46 107 VAL B C 1
ATOM 1656 O O . VAL B 1 114 ? -22.596 -56.426 -16.667 1.00 36.66 107 VAL B O 1
ATOM 1660 N N . ALA B 1 115 ? -22.725 -55.429 -14.679 1.00 39.50 108 ALA B N 1
ATOM 1661 C CA . ALA B 1 115 ? -22.945 -54.122 -15.310 1.00 39.30 108 ALA B CA 1
ATOM 1662 C C . ALA B 1 115 ? -21.707 -53.705 -16.085 1.00 42.90 108 ALA B C 1
ATOM 1663 O O . ALA B 1 115 ? -21.821 -53.071 -17.131 1.00 45.19 108 ALA B O 1
ATOM 1665 N N . SER B 1 116 ? -20.527 -54.063 -15.590 1.00 39.61 109 SER B N 1
ATOM 1666 C CA . SER B 1 116 ? -19.318 -53.647 -16.282 1.00 43.90 109 SER B CA 1
ATOM 1667 C C . SER B 1 116 ? -19.179 -54.314 -17.647 1.00 46.14 109 SER B C 1
ATOM 1668 O O . SER B 1 116 ? -18.508 -53.801 -18.542 1.00 48.75 109 SER B O 1
ATOM 1671 N N . THR B 1 117 ? -19.854 -55.432 -17.828 1.00 45.20 110 THR B N 1
ATOM 1672 C CA . THR B 1 117 ? -19.835 -56.097 -19.089 1.00 42.19 110 THR B CA 1
ATOM 1673 C C . THR B 1 117 ? -21.068 -55.834 -19.968 1.00 42.37 110 THR B C 1
ATOM 1674 O O . THR B 1 117 ? -20.936 -55.564 -21.148 1.00 41.36 110 THR B O 1
ATOM 1678 N N . PHE B 1 118 ? -22.265 -55.898 -19.409 1.00 42.37 111 PHE B N 1
ATOM 1679 C CA . PHE B 1 118 ? -23.464 -55.790 -20.247 1.00 43.23 111 PHE B CA 1
ATOM 1680 C C . PHE B 1 118 ? -24.189 -54.475 -20.190 1.00 49.13 111 PHE B C 1
ATOM 1681 O O . PHE B 1 118 ? -25.053 -54.209 -21.021 1.00 52.42 111 PHE B O 1
ATOM 1689 N N . GLY B 1 119 ? -23.845 -53.648 -19.216 1.00 49.74 112 GLY B N 1
ATOM 1690 C CA . GLY B 1 119 ? -24.522 -52.372 -19.039 1.00 51.67 112 GLY B CA 1
ATOM 1691 C C . GLY B 1 119 ? -25.618 -52.425 -17.999 1.00 49.26 112 GLY B C 1
ATOM 1692 O O . GLY B 1 119 ? -25.522 -53.142 -17.025 1.00 49.68 112 GLY B O 1
ATOM 1693 N N . ASP B 1 120 ? -26.696 -51.701 -18.238 1.00 52.61 113 ASP B N 1
ATOM 1694 C CA . ASP B 1 120 ? -27.767 -51.599 -17.267 1.00 54.69 113 ASP B CA 1
ATOM 1695 C C . ASP B 1 120 ? -28.804 -52.709 -17.342 1.00 52.62 113 ASP B C 1
ATOM 1696 O O . ASP B 1 120 ? -29.461 -52.974 -16.346 1.00 50.59 113 ASP B O 1
ATOM 1701 N N . ASP B 1 121 ? -28.977 -53.304 -18.518 1.00 53.10 114 ASP B N 1
ATOM 1702 C CA . ASP B 1 121 ? -29.982 -54.334 -18.729 1.00 59.19 114 ASP B CA 1
ATOM 1703 C C . ASP B 1 121 ? -29.458 -55.600 -19.297 1.00 56.05 114 ASP B C 1
ATOM 1704 O O . ASP B 1 121 ? -28.464 -55.608 -19.992 1.00 58.14 114 ASP B O 1
ATOM 1709 N N . VAL B 1 122 ? -30.242 -56.652 -19.127 1.00 56.77 115 VAL B N 1
ATOM 1710 C CA . VAL B 1 122 ? -29.835 -57.921 -19.632 1.00 56.38 115 VAL B CA 1
ATOM 1711 C C . VAL B 1 122 ? -31.115 -58.698 -19.932 1.00 58.55 115 VAL B C 1
ATOM 1712 O O . VAL B 1 122 ? -32.129 -58.495 -19.267 1.00 60.01 115 VAL B O 1
ATOM 1716 N N . PRO B 1 123 ? -31.110 -59.531 -20.982 1.00 60.57 116 PRO B N 1
ATOM 1717 C CA . PRO B 1 123 ? -32.371 -60.218 -21.285 1.00 68.40 116 PRO B CA 1
ATOM 1718 C C . PRO B 1 123 ? -32.865 -61.050 -20.106 1.00 67.13 116 PRO B C 1
ATOM 1719 O O . PRO B 1 123 ? -32.069 -61.565 -19.333 1.00 65.09 116 PRO B O 1
ATOM 1723 N N . ASP B 1 124 ? -34.176 -61.146 -19.961 1.00 72.03 117 ASP B N 1
ATOM 1724 C CA . ASP B 1 124 ? -34.767 -61.908 -18.871 1.00 79.46 117 ASP B CA 1
ATOM 1725 C C . ASP B 1 124 ? -34.631 -63.416 -19.167 1.00 74.58 117 ASP B C 1
ATOM 1726 O O . ASP B 1 124 ? -34.732 -63.826 -20.315 1.00 76.28 117 ASP B O 1
ATOM 1731 N N . LEU B 1 125 ? -34.374 -64.227 -18.145 1.00 76.20 118 LEU B N 1
ATOM 1732 C CA . LEU B 1 125 ? -34.272 -65.677 -18.335 1.00 82.58 118 LEU B CA 1
ATOM 1733 C C . LEU B 1 125 ? -35.641 -66.332 -18.214 1.00 92.59 118 LEU B C 1
ATOM 1734 O O . LEU B 1 125 ? -36.038 -66.770 -17.130 1.00 104.44 118 LEU B O 1
#

Radius of gyration: 23.82 Å; Cα contacts (8 Å, |Δi|>4): 489; chains: 2; bounding box: 43×77×33 Å

Solvent-accessible surface area: 12671 Å² total

Foldseek 3Di:
DKFLLPDDFQRVQQLLCVLLPWAPWDRDVVHIWTANDPDGDIDGATLLPDCVRVVVVCVPFQWDDWDDVVPDFKIKTWGFPVDTDTFIHIDRDRSSNVSSSSCVRPNGIDGDD/DFLLPDDFQRVQQLLCVLLPWAPWDRDVVHIWTHPDDVGDIDGATLLPDCVRVVVVCVPFQKDDWDDVVPAFKIKTWGFDDDPPDGDIFIHMDRDRSSNVSSSSCVPPNGDDDDD

Nearest PDB structures (foldseek):
  4qyb-assembly1_A  TM=1.005E+00  e=3.903E-23  Burkholderia cenocepacia J2315
  4qyb-assembly1_B  TM=9.891E-01  e=6.630E-21  Burkholderia cenocepacia J2315
  4pup-assembly1_A-2  TM=9.772E-01  e=3.457E-18  Burkholderia cenocepacia J2315
  4pup-assembly2_B  TM=9.714E-01  e=8.379E-18  Burkholderia cenocepacia J2315
  4pup-assembly2_C  TM=9.468E-01  e=2.572E-17  Burkholderia cenocepacia J2315

Organism: Burkholderia cenocepacia (strain ATCC BAA-245 / DSM 16553 / LMG 16656 / NCTC 13227 / J2315 / CF5610) (NCBI:txid216591)

Sequence (228 aa):
HHQVQDLTGAALDYWVATAEGHEVPRADASGCTSIREPGGVPTPFAPSSSWADGGPIVERLPFAGFERDGGRGAWRAVLHRGERCTFNQSGPTLLIAARTLVASTFGDDVPDLHQVQDLTGAALDYWVATAEGHEVPRADASGCTSIREPGGVPTPFAPSSSWADGGPIVERLPFAGFERDGGRGAWRAVLHRPAAGERRCTFNQSGPTLLIAARTLVASTFGDDVPDL

B-factor: mean 54.79, std 23.25, range [26.66, 184.44]

Secondary structure (DSSP, 8-state):
---GGG--HHHHHHHHHHHHT-EEEEEETTEEEEE-STT---EE--TTT-HHHHHHHHHHTTEEEEE-GGG-S-EEEEEE--EEEEEEEEESSHHHH--HHHHHHH-S-----/--GGG--HHHHHHHHHHHHT-EEEEEETTEEEEE-STT---EE--TTT-HHHHHHHHHHTTEEEEE-GGG-S-EEEEEE---SSEEEEEEEEESSHHHH--HHHHHHH-S-----

InterPro domains:
  IPR019701 NinX, bacteriophage P22 [PF10765] (3-109)